Protein AF-A0A2N1R2F6-F1 (afdb_monomer)

Sequence (222 aa):
MAILALGLVTAAAQDSSELIDTYRRNFVRSSLGTKLELLKEASSYQGVDMGPLYDTSIQFILSNASLLSTDAVLRDMSILSVNMVRKYRYAPAADHLWELFGVYKDNMVRVPVLQTLAEVAIGNKHILKELNSSLDTQATLFKAGTRPDEAVLDATVYAVGRLGDSSSFPYLFAVYTASVSKSITDRAGTAMAALDGDYASFLAEVIRSHPPADKSAALEAG

Mean predicted aligned error: 6.09 Å

Foldseek 3Di:
DDDDDDPDPVPVVVVLVVVLVVLLVCLVPDDLVVNLVSLVVVLPDDPHLNLVVLLSLLVVLLVCLVPDVVPPSSLSSLLSSLVSNQVSLVLVSLVSLVSQLVSDDDCSRLLSSLVSLLRNCQVPPVSLVVLLVVLQVQLVCVVVPHQDPVSNLQSSLSSNLSSQAQVSLVSLLSQLLSCSDPSSNVSSLVSLVSHPDDSLVSLVVQLVDHDPSSVVSSVVSD

Radius of gyration: 21.3 Å; Cα contacts (8 Å, |Δi|>4): 259; chains: 1; bounding box: 42×64×57 Å

Secondary structure (DSSP, 8-state):
------SSHHHHHHHHHHHHHHHHHHHHHS-HHHHHHHHHHHHT--SS--HHHHHHHHHHHHHHHHHHTT-HHHHHHHHHHHHHHHHHT-GGGHHHHHHHHHH--SHHHHHHHHHHHHHH-TT-HHHHHHHHHHHHHHHHHHHTTPP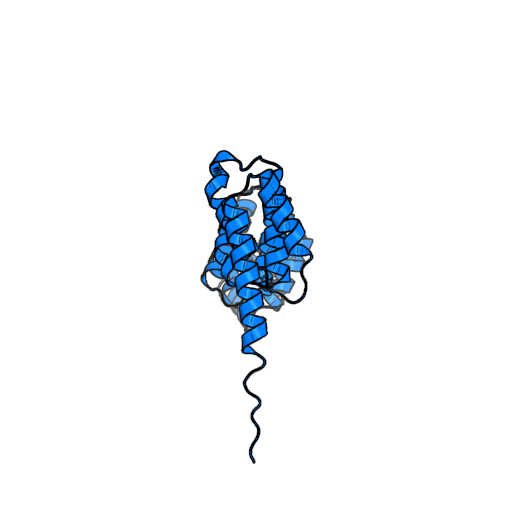P-HHHHHHHHHHHHHH--GGGHHHHHHHHHHT--HHHHHHHHHHHHTSSS-HHHHHHHHHHHS-HHHHHHHHHH-

Solvent-accessible surface area (backbone atoms only — not comparable to full-atom values): 12100 Å² total; per-residue (Å²): 139,83,84,90,86,83,74,76,68,62,57,62,56,50,57,46,51,53,51,47,52,49,50,42,52,52,42,73,77,44,54,75,74,51,33,48,51,53,53,57,58,57,65,70,59,74,98,56,82,55,23,70,47,27,40,52,49,49,54,51,46,64,78,41,36,94,83,41,70,84,38,66,65,56,51,52,43,47,47,51,24,42,54,44,23,43,75,54,51,38,38,89,37,40,65,61,43,53,53,50,42,69,71,47,86,54,56,82,53,32,28,56,35,31,58,27,43,31,66,28,35,63,87,39,65,67,60,52,51,53,52,39,51,49,42,44,50,51,32,51,39,40,77,74,72,44,84,70,63,61,67,45,51,43,28,45,45,50,19,54,24,58,50,20,52,52,86,45,41,67,35,34,50,45,41,32,72,58,51,85,40,71,70,47,22,55,47,20,52,54,21,45,68,51,28,53,76,60,57,66,59,55,36,50,49,39,51,73,74,49,60,72,70,54,27,52,51,35,64,74,74,106

pLDDT: mean 91.24, std 11.65, range [37.28, 98.81]

Structure (mmCIF, N/CA/C/O backbone):
data_AF-A0A2N1R2F6-F1
#
_entry.id   AF-A0A2N1R2F6-F1
#
loop_
_atom_site.group_PDB
_atom_site.id
_atom_site.type_symbol
_atom_site.label_atom_id
_atom_site.label_alt_id
_atom_site.label_comp_id
_atom_site.label_asym_id
_atom_site.label_entity_id
_atom_site.label_seq_id
_atom_site.pdbx_PDB_ins_code
_atom_site.Cartn_x
_atom_site.Cartn_y
_atom_site.Cartn_z
_atom_site.occupancy
_atom_site.B_iso_or_equiv
_atom_site.auth_seq_id
_atom_site.auth_comp_id
_atom_site.auth_asym_id
_atom_site.auth_atom_id
_atom_site.pdbx_PDB_model_num
ATOM 1 N N . MET A 1 1 ? -9.272 -46.663 27.539 1.00 37.28 1 MET A N 1
ATOM 2 C CA . MET A 1 1 ? -9.569 -45.251 27.859 1.00 37.28 1 MET A CA 1
ATOM 3 C C . MET A 1 1 ? -8.819 -44.381 26.868 1.00 37.28 1 MET A C 1
ATOM 5 O O . MET A 1 1 ? -7.598 -44.368 26.916 1.00 37.28 1 MET A O 1
ATOM 9 N N . ALA A 1 2 ? -9.522 -43.748 25.929 1.00 40.81 2 ALA A N 1
ATOM 10 C CA . ALA A 1 2 ? -8.926 -42.916 24.886 1.00 40.81 2 ALA A CA 1
ATOM 11 C C . ALA A 1 2 ? -9.335 -41.449 25.099 1.00 40.81 2 ALA A C 1
ATOM 13 O O . ALA A 1 2 ? -10.487 -41.082 24.908 1.00 40.81 2 ALA A O 1
ATOM 14 N N . ILE A 1 3 ? -8.365 -40.692 25.613 1.00 43.78 3 ILE A N 1
ATOM 15 C CA . ILE A 1 3 ? -8.034 -39.272 25.416 1.00 43.78 3 ILE A CA 1
ATOM 16 C C . ILE A 1 3 ? -9.183 -38.347 24.956 1.00 43.78 3 ILE A C 1
ATOM 18 O O . ILE A 1 3 ? -9.487 -38.234 23.771 1.00 43.78 3 ILE A O 1
ATOM 22 N N . LEU A 1 4 ? -9.726 -37.593 25.920 1.00 49.16 4 LEU A N 1
ATOM 23 C CA . LEU A 1 4 ? -10.394 -36.304 25.721 1.00 49.16 4 LEU A CA 1
ATOM 24 C C . LEU A 1 4 ? -9.305 -35.215 25.661 1.00 49.16 4 LEU A C 1
ATOM 26 O O . LEU A 1 4 ? -8.678 -34.930 26.678 1.00 49.16 4 LEU A O 1
ATOM 30 N N . ALA A 1 5 ? -9.063 -34.607 24.498 1.00 50.38 5 ALA A N 1
ATOM 31 C CA . ALA A 1 5 ? -8.161 -33.452 24.377 1.00 50.38 5 ALA A CA 1
ATOM 32 C C . ALA A 1 5 ? -8.550 -32.521 23.211 1.00 50.38 5 ALA A C 1
ATOM 34 O O . ALA A 1 5 ? -7.703 -32.119 22.422 1.00 50.38 5 ALA A O 1
ATOM 35 N N . LEU A 1 6 ? -9.841 -32.184 23.085 1.00 51.44 6 LEU A N 1
ATOM 36 C CA . LEU A 1 6 ? 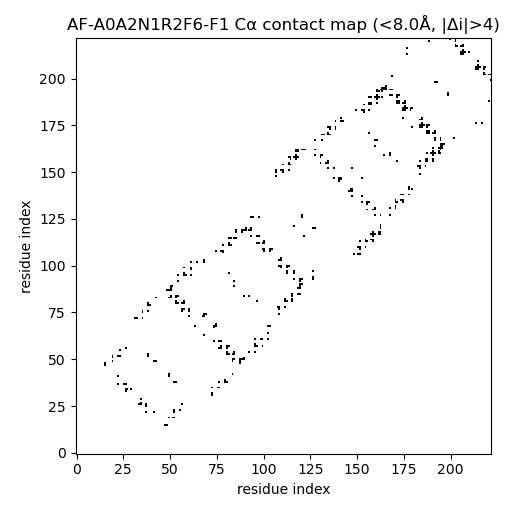-10.345 -31.254 22.055 1.00 51.44 6 LEU A CA 1
ATOM 37 C C . LEU A 1 6 ? -11.026 -29.983 22.609 1.00 51.44 6 LEU A C 1
ATOM 39 O O . LEU A 1 6 ? -11.585 -29.214 21.839 1.00 51.44 6 LEU A O 1
ATOM 43 N N . GLY A 1 7 ? -10.979 -29.728 23.923 1.00 50.19 7 GLY A N 1
ATOM 44 C CA . GLY A 1 7 ? -11.787 -28.668 24.554 1.00 50.19 7 GLY A CA 1
ATOM 45 C C . GLY A 1 7 ? -11.112 -27.315 24.826 1.00 50.19 7 GLY A C 1
ATOM 46 O O . GLY A 1 7 ? -11.806 -26.380 25.204 1.00 50.19 7 GLY A O 1
ATOM 47 N N . LEU A 1 8 ? -9.788 -27.177 24.687 1.00 52.16 8 LEU A N 1
ATOM 48 C CA . LEU A 1 8 ? -9.070 -25.992 25.203 1.00 52.16 8 LEU A CA 1
ATOM 49 C C . LEU A 1 8 ? -8.847 -24.865 24.180 1.00 52.16 8 LEU A C 1
ATOM 51 O O . LEU A 1 8 ? -8.542 -23.745 24.576 1.00 52.16 8 LEU A O 1
ATOM 55 N N . VAL A 1 9 ? -9.021 -25.120 22.880 1.00 53.00 9 VAL A N 1
ATOM 56 C CA . VAL A 1 9 ? -8.765 -24.106 21.834 1.00 53.00 9 VAL A CA 1
ATOM 57 C C . VAL A 1 9 ? -9.972 -23.181 21.617 1.00 53.00 9 VAL A C 1
ATOM 59 O O . VAL A 1 9 ? -9.807 -22.029 21.229 1.00 53.00 9 VAL A O 1
ATOM 62 N N . THR A 1 10 ? -11.191 -23.641 21.911 1.00 54.22 10 THR A N 1
ATOM 63 C CA . THR A 1 10 ? -12.418 -22.876 21.634 1.00 54.22 10 THR A CA 1
ATOM 64 C C . THR A 1 10 ? -12.656 -21.728 22.617 1.00 54.22 10 THR A C 1
ATOM 66 O O . THR A 1 10 ? -13.196 -20.703 22.216 1.00 54.22 10 THR A O 1
ATOM 69 N N . ALA A 1 11 ? -12.223 -21.859 23.876 1.00 59.69 11 ALA A N 1
ATOM 70 C CA . ALA A 1 11 ? -12.463 -20.844 24.906 1.00 59.69 11 ALA A CA 1
ATOM 71 C C . ALA A 1 11 ? -11.660 -19.547 24.668 1.00 59.69 11 ALA A C 1
ATOM 73 O O . ALA A 1 11 ? -12.223 -18.460 24.696 1.00 59.69 11 ALA A O 1
ATOM 74 N N . ALA A 1 12 ? -10.367 -19.650 24.333 1.00 61.28 12 ALA A N 1
ATOM 75 C CA . ALA A 1 12 ? -9.510 -18.475 24.122 1.00 61.28 12 ALA A CA 1
ATOM 76 C C . ALA A 1 12 ? -9.887 -17.654 22.869 1.00 61.28 12 ALA A C 1
ATOM 78 O O . ALA A 1 12 ? -9.736 -16.430 22.844 1.00 61.28 12 ALA A O 1
ATOM 79 N N . ALA A 1 13 ? -10.397 -18.319 21.827 1.00 60.97 13 ALA A N 1
ATOM 80 C CA . ALA A 1 13 ? -10.886 -17.655 20.620 1.00 60.97 13 ALA A CA 1
ATOM 81 C C . ALA A 1 13 ? -12.203 -16.896 20.871 1.00 60.97 13 ALA A C 1
ATOM 83 O O . ALA A 1 13 ? -12.405 -15.814 20.317 1.00 60.97 13 ALA A O 1
ATOM 84 N N . GLN A 1 14 ? -13.074 -17.437 21.729 1.00 64.56 14 GLN A N 1
ATOM 85 C CA . GLN A 1 14 ? -14.339 -16.809 22.104 1.00 64.56 14 GLN A CA 1
ATOM 86 C C . GLN A 1 14 ? -14.113 -15.516 22.902 1.00 64.56 14 GLN A C 1
ATOM 88 O O . GLN A 1 14 ? -14.656 -14.476 22.526 1.00 64.56 14 GLN A O 1
ATOM 93 N N . ASP A 1 15 ? -13.244 -15.552 23.916 1.00 76.25 15 ASP A N 1
ATOM 94 C CA . ASP A 1 15 ? -12.909 -14.375 24.732 1.00 76.25 15 ASP A CA 1
ATOM 95 C C . ASP A 1 15 ? -12.266 -13.256 23.891 1.00 76.25 15 ASP A C 1
ATOM 97 O O . ASP A 1 15 ? -12.565 -12.072 24.059 1.00 76.25 15 ASP A O 1
ATOM 101 N N . SER A 1 16 ? -11.422 -13.629 22.922 1.00 82.88 16 SER A N 1
ATOM 102 C CA . SER A 1 16 ? -10.783 -12.681 21.999 1.00 82.88 16 SER A CA 1
ATOM 103 C C . SER A 1 16 ? -11.800 -11.977 21.093 1.00 82.88 16 SER A C 1
ATOM 105 O O . SER A 1 16 ? -11.721 -10.763 20.900 1.00 82.88 16 SER A O 1
ATOM 107 N N . SER A 1 17 ? -12.781 -12.714 20.560 1.00 87.00 17 SER A N 1
ATOM 108 C CA . SER A 1 17 ? -13.844 -12.143 19.721 1.00 87.00 17 SER A CA 1
ATOM 109 C C . SER A 1 17 ? -14.742 -11.187 20.507 1.00 87.00 17 SER A C 1
ATOM 111 O O . SER A 1 17 ? -15.076 -10.107 20.017 1.00 87.00 17 SER A O 1
ATOM 113 N N . GLU A 1 18 ? -15.115 -11.549 21.737 1.00 91.62 18 GLU A N 1
ATOM 114 C CA . GLU A 1 18 ? -15.960 -10.709 22.591 1.00 91.62 18 GLU A CA 1
ATOM 115 C C . GLU A 1 18 ? -15.268 -9.391 22.972 1.00 91.62 18 GLU A C 1
ATOM 117 O O . GLU A 1 18 ? -15.901 -8.323 22.984 1.00 91.62 18 GLU A O 1
ATOM 122 N N . LEU A 1 19 ? -13.956 -9.444 23.221 1.00 92.69 19 LEU A N 1
ATOM 123 C CA . LEU A 1 19 ? -13.136 -8.263 23.472 1.00 92.69 19 LEU A CA 1
ATOM 124 C C . LEU A 1 19 ? -13.136 -7.316 22.264 1.00 92.69 19 LEU A C 1
ATOM 126 O O . LEU A 1 19 ? -13.426 -6.126 22.417 1.00 92.69 19 LEU A O 1
ATOM 130 N N . ILE A 1 20 ? -12.865 -7.839 21.062 1.00 94.62 20 ILE A N 1
ATOM 131 C CA . ILE A 1 20 ? -12.848 -7.055 19.816 1.00 94.62 20 ILE A CA 1
ATOM 132 C C . ILE A 1 20 ? -14.208 -6.388 19.586 1.00 94.62 20 ILE A C 1
ATOM 134 O O . ILE A 1 20 ? -14.274 -5.182 19.331 1.00 94.62 20 ILE A O 1
ATOM 138 N N . ASP A 1 21 ? -15.305 -7.132 19.729 1.00 94.75 21 ASP A N 1
ATOM 139 C CA . ASP A 1 21 ? -16.655 -6.593 19.542 1.00 94.75 21 ASP A CA 1
ATOM 140 C C . ASP A 1 21 ? -16.998 -5.513 20.568 1.00 94.75 21 ASP A C 1
ATOM 142 O O . ASP A 1 21 ? -17.663 -4.522 20.246 1.00 94.75 21 ASP A O 1
ATOM 146 N N . THR A 1 22 ? -16.512 -5.654 21.798 1.00 95.31 22 THR A N 1
ATOM 147 C CA . THR A 1 22 ? -16.668 -4.631 22.834 1.00 95.31 22 THR A CA 1
ATOM 148 C C . THR A 1 22 ? -15.938 -3.344 22.459 1.00 95.31 22 THR A C 1
ATOM 150 O O . THR A 1 22 ? -16.558 -2.275 22.485 1.00 95.31 22 THR A O 1
ATOM 153 N N . TYR A 1 23 ? -14.681 -3.425 22.011 1.00 96.44 23 TYR A N 1
ATOM 154 C CA . TYR A 1 23 ? -13.957 -2.249 21.519 1.00 96.44 23 TYR A CA 1
ATOM 155 C C . TYR A 1 23 ? -14.635 -1.621 20.304 1.00 96.44 23 TYR A C 1
ATOM 157 O O . TYR A 1 23 ? -14.778 -0.402 20.265 1.00 96.44 23 TYR A O 1
ATOM 165 N N . ARG A 1 24 ? -15.123 -2.412 19.343 1.00 97.38 24 ARG A N 1
ATOM 166 C CA . ARG A 1 24 ? -15.822 -1.885 18.156 1.00 97.38 24 ARG A CA 1
ATOM 167 C C . ARG A 1 24 ? -17.111 -1.156 18.532 1.00 97.38 24 ARG A C 1
ATOM 169 O O . ARG A 1 24 ? -17.352 -0.050 18.048 1.00 97.38 24 ARG A O 1
ATOM 176 N N . ARG A 1 25 ? -17.919 -1.712 19.442 1.00 97.19 25 ARG A N 1
ATOM 177 C CA . ARG A 1 25 ? -19.135 -1.045 19.950 1.00 97.19 25 ARG A CA 1
ATOM 178 C C . ARG A 1 25 ? -18.811 0.267 20.662 1.00 97.19 25 ARG A C 1
ATOM 180 O O . ARG A 1 25 ? -19.468 1.278 20.404 1.00 97.19 25 ARG A O 1
ATOM 187 N N . ASN A 1 26 ? -17.803 0.265 21.531 1.00 97.25 26 ASN A N 1
ATOM 188 C CA . ASN A 1 26 ? -17.368 1.462 22.254 1.00 97.25 26 ASN A CA 1
ATOM 189 C C . ASN A 1 26 ? -16.796 2.510 21.299 1.00 97.25 26 ASN A C 1
ATOM 191 O O . ASN A 1 26 ? -17.115 3.695 21.410 1.00 97.25 26 ASN A O 1
ATOM 195 N N . PHE A 1 27 ? -16.027 2.068 20.304 1.00 97.75 27 PHE A N 1
ATOM 196 C CA . PHE A 1 27 ? -15.501 2.917 19.251 1.00 97.75 27 PHE A CA 1
ATOM 197 C C . PHE A 1 27 ? -16.644 3.632 18.541 1.00 97.75 27 PHE A C 1
ATOM 199 O O . PHE A 1 27 ? -16.676 4.856 18.566 1.00 97.75 27 PHE A O 1
ATOM 206 N N . VAL A 1 28 ? -17.634 2.916 18.000 1.00 95.81 28 VAL A N 1
ATOM 207 C CA . VAL A 1 28 ? -18.760 3.516 17.258 1.00 95.81 28 VAL A CA 1
ATOM 208 C C . VAL A 1 28 ? -19.505 4.570 18.086 1.00 95.81 28 VAL A C 1
ATOM 210 O O . VAL A 1 28 ? -19.768 5.659 17.577 1.00 95.81 28 VAL A O 1
ATOM 213 N N . ARG A 1 29 ? -19.783 4.294 19.365 1.00 95.38 29 ARG A N 1
ATOM 214 C CA . ARG A 1 29 ? -20.624 5.139 20.238 1.00 95.38 29 ARG A CA 1
ATOM 215 C C . ARG A 1 29 ? -19.918 6.350 20.852 1.00 95.38 29 ARG A C 1
ATOM 217 O O . ARG A 1 29 ? -20.580 7.177 21.474 1.00 95.38 29 ARG A O 1
ATOM 224 N N . SER A 1 30 ? -18.598 6.431 20.742 1.00 94.94 30 SER A N 1
ATOM 225 C CA . SER A 1 30 ? -17.797 7.430 21.450 1.00 94.94 30 SER A CA 1
ATOM 226 C C . SER A 1 30 ? -17.505 8.684 20.617 1.00 94.94 30 SER A C 1
ATOM 228 O O . SER A 1 30 ? -17.656 8.696 19.391 1.00 94.94 30 SER A O 1
ATOM 230 N N . SER A 1 31 ? -17.094 9.757 21.304 1.00 93.19 31 SER A N 1
ATOM 231 C CA . SER A 1 31 ? -16.671 11.017 20.678 1.00 93.19 31 SER A CA 1
ATOM 232 C C . SER A 1 31 ? -15.378 10.844 19.869 1.00 93.19 31 SER A C 1
ATOM 234 O O . SER A 1 31 ? -14.628 9.902 20.113 1.00 93.19 31 SER A O 1
ATOM 236 N N . LEU A 1 32 ? -15.072 11.765 18.946 1.00 90.06 32 LEU A N 1
ATOM 237 C CA . LEU A 1 32 ? -13.863 11.675 18.114 1.00 90.06 32 LEU A CA 1
ATOM 238 C C . LEU A 1 32 ? -12.569 11.577 18.946 1.00 90.06 32 LEU A C 1
ATOM 240 O O . LEU A 1 32 ? -11.738 10.716 18.678 1.00 90.06 32 LEU A O 1
ATOM 244 N N . GLY A 1 33 ? -12.428 12.390 19.998 1.00 88.06 33 GLY A N 1
ATOM 245 C CA . GLY A 1 33 ? -11.265 12.312 20.892 1.00 88.06 33 GLY A CA 1
ATOM 246 C C . GLY A 1 33 ? -11.187 10.976 21.638 1.00 88.06 33 GLY A C 1
ATOM 247 O O . GLY A 1 33 ? -10.122 10.379 21.747 1.00 88.06 33 GLY A O 1
ATOM 248 N N . THR A 1 34 ? -12.332 10.452 22.083 1.00 95.50 34 THR A N 1
ATOM 249 C CA . THR A 1 34 ? -12.401 9.149 22.762 1.00 95.50 34 THR A CA 1
ATOM 250 C C . THR A 1 34 ? -12.069 7.986 21.823 1.00 95.50 34 THR A C 1
ATOM 252 O O . THR A 1 34 ? -11.449 7.020 22.261 1.00 95.50 34 THR A O 1
ATOM 255 N N . LYS A 1 35 ? -12.430 8.069 20.534 1.00 97.19 35 LYS A N 1
ATOM 256 C CA . LYS A 1 35 ? -12.086 7.050 19.529 1.00 97.19 35 LYS A CA 1
ATOM 257 C C . LYS A 1 35 ? -10.577 6.847 19.431 1.00 97.19 35 LYS A C 1
ATOM 259 O O . LYS A 1 35 ? -10.130 5.705 19.449 1.00 97.19 35 LYS A O 1
ATOM 264 N N . LEU A 1 36 ? -9.796 7.927 19.365 1.00 96.19 36 LEU A N 1
ATOM 265 C CA . LEU A 1 36 ? -8.337 7.827 19.289 1.00 96.19 36 LEU A CA 1
ATOM 266 C C . LEU A 1 36 ? -7.746 7.164 20.543 1.00 96.19 36 LEU A C 1
ATOM 268 O O . LEU A 1 36 ? -6.899 6.281 20.422 1.00 96.19 36 LEU A O 1
ATOM 272 N N . GLU A 1 37 ? -8.215 7.539 21.733 1.00 96.69 37 GLU A N 1
ATOM 273 C CA . GLU A 1 37 ? -7.740 6.935 22.984 1.00 96.69 37 GLU A CA 1
ATOM 274 C C . GLU A 1 37 ? -8.091 5.443 23.082 1.00 96.69 37 GLU A C 1
ATOM 276 O O . GLU A 1 37 ? -7.229 4.642 23.437 1.00 96.69 37 GLU A O 1
ATOM 281 N N . LEU A 1 38 ? -9.292 5.039 22.652 1.00 97.19 38 LEU A N 1
ATOM 282 C CA . LEU A 1 38 ? -9.676 3.622 22.577 1.00 97.19 38 LEU A CA 1
ATOM 283 C C . LEU A 1 38 ? -8.741 2.813 21.666 1.00 97.19 38 LEU A C 1
ATOM 285 O O . LEU A 1 38 ? -8.363 1.694 22.005 1.00 97.19 38 LEU A O 1
ATOM 289 N N . LEU A 1 39 ? -8.345 3.368 20.515 1.00 97.69 39 LEU A N 1
ATOM 290 C CA . LEU A 1 39 ? -7.418 2.700 19.595 1.00 97.69 39 LEU A CA 1
ATOM 291 C C . LEU A 1 39 ? -6.007 2.571 20.181 1.00 97.69 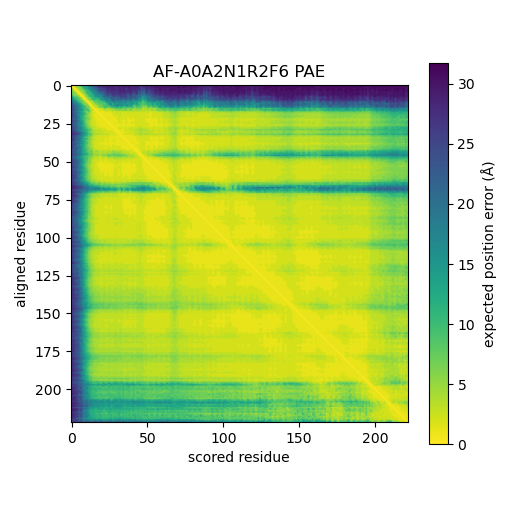39 LEU A C 1
ATOM 293 O O . LEU A 1 39 ? -5.344 1.552 19.960 1.00 97.69 39 LEU A O 1
ATOM 297 N N . LYS A 1 40 ? -5.542 3.590 20.914 1.00 96.81 40 LYS A N 1
ATOM 298 C CA . LYS A 1 40 ? -4.252 3.561 21.618 1.00 96.81 40 LYS A CA 1
ATOM 299 C C . LYS A 1 40 ? -4.263 2.520 22.729 1.00 96.81 40 LYS A C 1
ATOM 301 O O . LYS A 1 40 ? -3.332 1.724 22.811 1.00 96.81 40 LYS A O 1
ATOM 306 N N . GLU A 1 41 ? -5.321 2.476 23.530 1.00 96.06 41 GLU A N 1
ATOM 307 C CA . GLU A 1 41 ? -5.491 1.472 24.581 1.00 96.06 41 GLU A CA 1
ATOM 308 C C . GLU A 1 41 ? -5.473 0.056 23.990 1.00 96.06 41 GLU A C 1
ATOM 310 O O . GLU A 1 41 ? -4.661 -0.777 24.400 1.00 96.06 41 GLU A O 1
ATOM 315 N N . ALA A 1 42 ? -6.270 -0.187 22.943 1.00 95.31 42 ALA A N 1
ATOM 316 C CA . ALA A 1 42 ? -6.317 -1.470 22.244 1.00 95.31 42 ALA A CA 1
ATOM 317 C C . ALA A 1 42 ? -4.945 -1.902 21.688 1.00 95.31 42 ALA A C 1
ATOM 319 O O . ALA A 1 42 ? -4.643 -3.093 21.647 1.00 95.31 42 ALA A O 1
ATOM 320 N N . SER A 1 43 ? -4.075 -0.949 21.326 1.00 94.19 43 SER A N 1
ATOM 321 C CA . SER A 1 43 ? -2.760 -1.247 20.731 1.00 94.19 43 SER A CA 1
ATOM 322 C C . SER A 1 43 ? -1.784 -1.918 21.698 1.00 94.19 43 SER A C 1
ATOM 324 O O . SER A 1 43 ? -0.826 -2.573 21.264 1.00 94.19 43 SER A O 1
ATOM 326 N N . SER A 1 44 ? -2.043 -1.768 23.001 1.00 90.56 44 SER A N 1
ATOM 327 C CA . SER A 1 44 ? -1.244 -2.347 24.078 1.00 90.56 44 SER A CA 1
ATOM 328 C C . SER A 1 44 ? -1.528 -3.836 24.304 1.00 90.56 44 SER A C 1
ATOM 330 O O . SER A 1 44 ? -0.657 -4.542 24.821 1.00 90.56 44 SER A O 1
ATOM 332 N N . TYR A 1 45 ? -2.691 -4.335 23.865 1.00 88.44 45 TYR A N 1
ATOM 333 C CA . TYR A 1 45 ? -3.058 -5.741 24.017 1.00 88.44 45 TYR A CA 1
ATOM 334 C C . TYR A 1 45 ? -2.144 -6.641 23.181 1.00 88.44 45 TYR A C 1
ATOM 336 O O . TYR A 1 45 ? -1.875 -6.398 22.000 1.00 88.44 45 TYR A O 1
ATOM 344 N N . GLN A 1 46 ? -1.675 -7.710 23.819 1.00 83.56 46 GLN A N 1
ATOM 345 C CA . GLN A 1 46 ? -0.852 -8.749 23.207 1.00 83.56 46 GLN A CA 1
ATOM 346 C C . GLN A 1 46 ? -1.662 -10.040 23.089 1.00 83.56 46 GLN A C 1
ATOM 348 O O . GLN A 1 46 ? -2.513 -10.320 23.929 1.00 83.56 46 GLN A O 1
ATOM 353 N N . GLY A 1 47 ? -1.389 -10.836 22.055 1.00 83.81 47 GLY A N 1
ATOM 354 C CA . GLY A 1 47 ? -2.026 -12.145 21.864 1.00 83.81 47 GLY A CA 1
ATOM 355 C C . GLY A 1 47 ? -3.449 -12.119 21.296 1.00 83.81 47 GLY A C 1
ATOM 356 O O . GLY A 1 47 ? -3.987 -13.184 21.020 1.00 83.81 47 GLY A O 1
ATOM 357 N N . VAL A 1 48 ? -4.031 -10.936 21.065 1.00 89.69 48 VAL A N 1
ATOM 358 C CA . VAL A 1 48 ? -5.329 -10.759 20.394 1.00 89.69 48 VAL A CA 1
ATOM 359 C C . VAL A 1 48 ? -5.121 -9.994 19.089 1.00 89.69 48 VAL A C 1
ATOM 361 O O . VAL A 1 48 ? -4.485 -8.937 19.087 1.00 89.69 48 VAL A O 1
ATOM 364 N N . ASP A 1 49 ? -5.653 -10.524 17.985 1.00 91.94 49 ASP A N 1
ATOM 365 C CA . ASP A 1 49 ? -5.666 -9.839 16.691 1.00 91.94 49 ASP A CA 1
ATOM 366 C C . ASP A 1 49 ? -6.726 -8.730 16.696 1.00 91.94 49 ASP A C 1
ATOM 368 O O . ASP A 1 49 ? -7.915 -8.964 16.491 1.00 91.94 49 ASP A O 1
ATOM 372 N N . MET A 1 50 ? -6.277 -7.502 16.943 1.00 96.31 50 MET A N 1
ATOM 373 C CA . MET A 1 50 ? -7.136 -6.318 16.939 1.00 96.31 50 MET A CA 1
ATOM 374 C C . MET A 1 50 ? -7.313 -5.716 15.534 1.00 96.31 50 MET A C 1
ATOM 376 O O . MET A 1 50 ? -7.920 -4.652 15.403 1.00 96.31 50 MET A O 1
ATOM 380 N N . GLY A 1 51 ? -6.830 -6.367 14.471 1.00 96.69 51 GLY A N 1
ATOM 381 C CA . GLY A 1 51 ? -6.989 -5.948 13.075 1.00 96.69 51 GLY A CA 1
ATOM 382 C C . GLY A 1 51 ? -8.407 -5.490 12.701 1.00 96.69 51 GLY A C 1
ATOM 383 O O . GLY A 1 51 ? -8.542 -4.382 12.174 1.00 96.69 51 GLY A O 1
ATOM 384 N N . PRO A 1 52 ? -9.480 -6.231 13.057 1.00 97.62 52 PRO A N 1
ATOM 385 C CA . PRO A 1 52 ? -10.857 -5.818 12.771 1.00 97.62 52 PRO A CA 1
ATOM 386 C C . PRO A 1 52 ? -11.271 -4.476 13.398 1.00 97.62 52 PRO A C 1
ATOM 388 O O . PRO A 1 52 ? -12.093 -3.748 12.834 1.00 97.62 52 PRO A O 1
ATOM 391 N N . LEU A 1 53 ? -10.725 -4.122 14.568 1.00 98.31 53 LEU A N 1
ATOM 392 C CA . LEU A 1 53 ? -10.981 -2.828 15.209 1.00 98.31 53 LEU A CA 1
ATOM 393 C C . LEU A 1 53 ? -10.331 -1.689 14.418 1.00 98.31 53 LEU A C 1
ATOM 395 O O . LEU A 1 53 ? -10.965 -0.661 14.183 1.00 98.31 53 LEU A O 1
ATOM 399 N N . TYR A 1 54 ? -9.084 -1.874 13.989 1.00 98.44 54 TYR A N 1
ATOM 400 C CA . TYR A 1 54 ? -8.361 -0.859 13.223 1.00 98.44 54 TYR A CA 1
ATOM 401 C C . TYR A 1 54 ? -8.923 -0.693 11.812 1.00 98.44 54 TYR A C 1
ATOM 403 O O . TYR A 1 54 ? -9.023 0.434 11.336 1.00 98.44 54 TYR A O 1
ATOM 411 N N . ASP A 1 55 ? -9.400 -1.768 11.188 1.00 98.56 55 ASP A N 1
ATOM 412 C CA . ASP A 1 55 ? -10.166 -1.673 9.944 1.00 98.56 55 ASP A CA 1
ATOM 413 C C . ASP A 1 55 ? -11.491 -0.912 10.143 1.00 98.56 55 ASP A C 1
ATOM 415 O O . ASP A 1 55 ? -11.819 -0.011 9.374 1.00 98.56 55 ASP A O 1
ATOM 419 N N . THR A 1 56 ? -12.209 -1.170 11.245 1.00 98.44 56 THR A N 1
ATOM 420 C CA . THR A 1 56 ? -13.412 -0.391 11.612 1.00 98.44 56 THR A CA 1
ATOM 421 C C . THR A 1 56 ? -13.095 1.106 11.762 1.00 98.44 56 THR A C 1
ATOM 423 O O . THR A 1 56 ? -13.897 1.959 11.378 1.00 98.44 56 THR A O 1
ATOM 426 N N . SER A 1 57 ? -11.921 1.444 12.298 1.00 98.12 57 SER A N 1
ATOM 427 C CA . SER A 1 57 ? -11.450 2.829 12.376 1.00 98.12 57 SER A CA 1
ATOM 428 C C . SER A 1 57 ? -11.180 3.434 10.996 1.00 98.12 57 SER A C 1
ATOM 430 O O . SER A 1 57 ? -11.634 4.549 10.737 1.00 98.12 57 SER A O 1
ATOM 432 N N . ILE A 1 58 ? -10.525 2.702 10.086 1.00 98.19 58 ILE A N 1
ATOM 433 C CA . ILE A 1 58 ? -10.307 3.154 8.700 1.00 98.19 58 ILE A CA 1
ATOM 434 C C . ILE A 1 58 ? -11.649 3.418 8.010 1.00 98.19 58 ILE A C 1
ATOM 436 O O . ILE A 1 58 ? -11.837 4.495 7.449 1.00 98.19 58 ILE A O 1
ATOM 440 N N . GLN A 1 59 ? -12.623 2.515 8.124 1.00 98.00 59 GLN A N 1
ATOM 441 C CA . GLN A 1 59 ? -13.968 2.716 7.566 1.00 98.00 59 GLN A CA 1
ATOM 442 C C . GLN A 1 59 ? -14.656 3.972 8.126 1.00 98.00 59 GLN A C 1
ATOM 444 O O . GLN A 1 59 ? -15.300 4.724 7.388 1.00 98.00 59 GLN A O 1
ATOM 449 N N . PHE A 1 60 ? -14.496 4.242 9.428 1.00 96.81 60 PHE A N 1
ATOM 450 C CA . PHE A 1 60 ? -14.985 5.478 10.037 1.00 96.81 60 PHE A CA 1
ATOM 451 C C . PHE A 1 60 ? -14.295 6.713 9.444 1.00 96.81 60 PHE A C 1
ATOM 453 O O . PHE A 1 60 ? -14.983 7.678 9.110 1.00 96.81 60 PHE A O 1
ATOM 460 N N . ILE A 1 61 ? -12.970 6.689 9.280 1.00 95.38 61 ILE A N 1
ATOM 461 C CA . ILE A 1 61 ? -12.214 7.784 8.655 1.00 95.38 61 ILE A CA 1
ATOM 462 C C . ILE A 1 61 ? -12.727 8.038 7.235 1.00 95.38 61 ILE A C 1
ATOM 464 O O . ILE A 1 61 ? -13.072 9.172 6.910 1.00 95.38 61 ILE A O 1
ATOM 468 N N . LEU A 1 62 ? -12.846 6.990 6.417 1.00 96.00 62 LEU A N 1
ATOM 469 C CA . LEU A 1 62 ? -13.327 7.073 5.035 1.00 96.00 62 LEU A CA 1
ATOM 470 C C . LEU A 1 62 ? -14.726 7.689 4.955 1.00 96.00 62 LEU A C 1
ATOM 472 O O . LEU A 1 62 ? -14.957 8.616 4.180 1.00 96.00 62 LEU A O 1
ATOM 476 N N . SER A 1 63 ? -15.628 7.254 5.835 1.00 95.19 63 SER A N 1
ATOM 477 C CA . SER A 1 63 ? -17.003 7.766 5.904 1.00 95.19 63 SER A CA 1
ATOM 478 C C . SER A 1 63 ? -17.090 9.248 6.298 1.00 95.19 63 SER A C 1
ATOM 480 O O . SER A 1 63 ? -18.119 9.879 6.071 1.00 95.19 63 SER A O 1
ATOM 482 N N . ASN A 1 64 ? -16.034 9.813 6.893 1.00 93.12 64 ASN A N 1
ATOM 483 C CA . ASN A 1 64 ? -15.998 11.194 7.389 1.00 93.12 64 ASN A CA 1
ATOM 484 C C . ASN A 1 64 ? -14.947 12.073 6.684 1.00 93.12 64 ASN A C 1
ATOM 486 O O . ASN A 1 64 ? -14.816 13.259 6.996 1.00 93.12 64 ASN A O 1
ATOM 490 N N . ALA A 1 65 ? -14.211 11.524 5.716 1.00 87.25 65 ALA A N 1
ATOM 491 C CA . ALA A 1 65 ? -13.065 12.169 5.081 1.00 87.25 65 ALA A CA 1
ATOM 492 C C . ALA A 1 65 ? -13.412 13.497 4.387 1.00 87.25 65 ALA A C 1
ATOM 494 O O . ALA A 1 65 ? -12.646 14.458 4.456 1.00 87.25 65 ALA A O 1
ATOM 495 N N . SER A 1 66 ? -14.583 13.582 3.752 1.00 85.12 66 SER A N 1
ATOM 496 C CA . SER A 1 66 ? -15.038 14.796 3.059 1.00 85.12 66 SER A CA 1
ATOM 497 C C . SER A 1 66 ? -15.254 15.982 4.000 1.00 85.12 66 SER A C 1
ATOM 499 O O . SER A 1 66 ? -15.110 17.128 3.582 1.00 85.12 66 SER A O 1
ATOM 501 N N . LEU A 1 67 ? -15.576 15.715 5.266 1.00 80.75 67 LEU A N 1
ATOM 502 C CA . LEU A 1 67 ? -15.875 16.738 6.263 1.00 80.75 67 LEU A CA 1
ATOM 503 C C . LEU A 1 67 ? -14.644 17.123 7.085 1.00 80.75 67 LEU A C 1
ATOM 505 O O . LEU A 1 67 ? -14.581 18.235 7.601 1.00 80.75 67 LEU A O 1
ATOM 509 N N . LEU A 1 68 ? -13.687 16.203 7.233 1.00 75.56 68 LEU A N 1
ATOM 510 C CA . LEU A 1 68 ? -12.663 16.293 8.272 1.00 75.56 68 LEU A CA 1
ATOM 511 C C . LEU A 1 68 ? -11.254 15.870 7.806 1.00 75.56 68 LEU A C 1
ATOM 513 O O . LEU A 1 68 ? -10.391 15.588 8.628 1.00 75.56 68 LEU A O 1
ATOM 517 N N . SER A 1 69 ? -10.972 15.831 6.502 1.00 68.94 69 SER A N 1
ATOM 518 C CA . SER A 1 69 ? -9.653 15.413 5.973 1.00 68.94 69 SER A CA 1
ATOM 519 C C . SER A 1 69 ? -8.458 16.235 6.487 1.00 68.94 69 SER A C 1
ATOM 521 O O . SER A 1 69 ? -7.333 15.735 6.512 1.00 68.94 69 SER A O 1
ATOM 523 N N . THR A 1 70 ? -8.676 17.478 6.925 1.00 75.19 70 THR A N 1
ATOM 524 C CA . THR A 1 70 ? -7.636 18.334 7.524 1.00 75.19 70 THR A CA 1
ATOM 525 C C . THR A 1 70 ? -7.535 18.208 9.045 1.00 75.19 70 THR A C 1
ATOM 527 O O . THR A 1 70 ? -6.657 18.829 9.644 1.00 75.19 70 THR A O 1
ATOM 530 N N . ASP A 1 71 ? -8.420 17.436 9.676 1.00 86.44 71 ASP A N 1
ATOM 531 C CA . ASP A 1 71 ? -8.459 17.246 11.121 1.00 86.44 71 ASP A CA 1
ATOM 532 C C . ASP A 1 71 ? -7.265 16.404 11.598 1.00 86.44 71 ASP A C 1
ATOM 534 O O . ASP A 1 71 ? -6.969 15.325 11.073 1.00 86.44 71 ASP A O 1
ATOM 538 N N . ALA A 1 72 ? -6.553 16.919 12.602 1.00 89.88 72 ALA A N 1
ATOM 539 C CA . ALA A 1 72 ? -5.358 16.272 13.1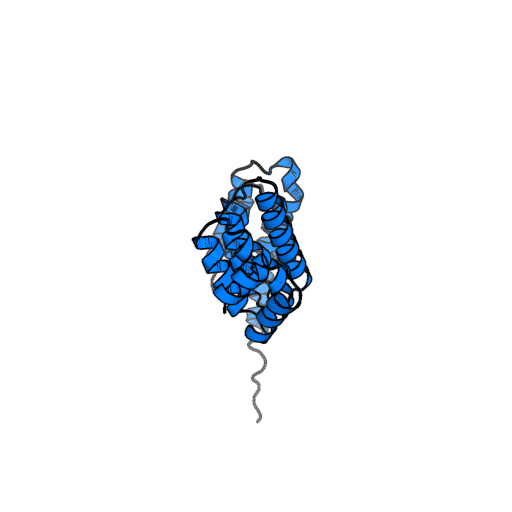30 1.00 89.88 72 ALA A CA 1
ATOM 540 C C . ALA A 1 72 ? -5.671 14.929 13.810 1.00 89.88 72 ALA A C 1
ATOM 542 O O . ALA A 1 72 ? -4.902 13.984 13.657 1.00 89.88 72 ALA A O 1
ATOM 543 N N . VAL A 1 73 ? -6.817 14.807 14.488 1.00 91.62 73 VAL A N 1
ATOM 544 C CA . VAL A 1 73 ? -7.216 13.577 15.187 1.00 91.62 73 VAL A CA 1
ATOM 545 C C . VAL A 1 73 ? -7.495 12.464 14.184 1.00 91.62 73 VAL A C 1
ATOM 547 O O . VAL A 1 73 ? -7.057 11.335 14.388 1.00 91.62 73 VAL A O 1
ATOM 550 N N . LEU A 1 74 ? -8.159 12.761 13.066 1.00 91.56 74 LEU A N 1
ATOM 551 C CA . LEU A 1 74 ? -8.372 11.772 12.001 1.00 91.56 74 LEU A CA 1
ATOM 552 C C . LEU A 1 74 ? -7.076 11.350 11.315 1.00 91.56 74 LEU A C 1
ATOM 554 O O . LEU A 1 74 ? -6.922 10.172 10.985 1.00 91.56 74 LEU A O 1
ATOM 558 N N . ARG A 1 75 ? -6.124 12.273 11.134 1.00 92.31 75 ARG A N 1
ATOM 559 C CA . ARG A 1 75 ? -4.785 11.918 10.643 1.00 92.31 75 ARG A CA 1
ATOM 560 C C . ARG A 1 75 ? -4.078 10.970 11.616 1.00 92.31 75 ARG A C 1
ATOM 562 O O . ARG A 1 75 ? -3.579 9.934 11.183 1.00 92.31 75 ARG A O 1
ATOM 569 N N . ASP A 1 76 ? -4.099 11.267 12.912 1.00 93.88 76 ASP A N 1
ATOM 570 C CA . ASP A 1 76 ? -3.489 10.417 13.942 1.00 93.88 76 ASP A CA 1
ATOM 571 C C . ASP A 1 76 ? -4.158 9.038 14.014 1.00 93.88 76 ASP A C 1
ATOM 573 O O . ASP A 1 76 ? -3.476 8.011 14.068 1.00 93.88 76 ASP A O 1
ATOM 577 N N . MET A 1 77 ? -5.493 8.993 13.939 1.00 95.75 77 MET A N 1
ATOM 578 C CA . MET A 1 77 ? -6.250 7.743 13.850 1.00 95.75 77 MET A CA 1
ATOM 579 C C . MET A 1 77 ? -5.876 6.949 12.599 1.00 95.75 77 MET A C 1
ATOM 581 O O . MET A 1 77 ? -5.732 5.731 12.688 1.00 95.75 77 MET A O 1
ATOM 585 N N . SER A 1 78 ? -5.693 7.612 11.454 1.00 95.81 78 SER A N 1
ATOM 586 C CA . SER A 1 78 ? -5.288 6.968 10.200 1.00 95.81 78 SER A CA 1
ATOM 587 C C . SER A 1 78 ? -3.920 6.318 10.341 1.00 95.81 78 SER A C 1
ATOM 589 O O . SER A 1 78 ? -3.784 5.120 10.109 1.00 95.81 78 SER A O 1
ATOM 591 N N . ILE A 1 79 ? -2.921 7.077 10.798 1.00 96.00 79 ILE A N 1
ATOM 592 C CA . ILE A 1 79 ? -1.548 6.587 10.979 1.00 96.00 79 ILE A CA 1
ATOM 593 C C . ILE A 1 79 ? -1.526 5.407 11.956 1.00 96.00 79 ILE A C 1
ATOM 595 O O . ILE A 1 79 ? -0.937 4.366 11.656 1.00 96.00 79 ILE A O 1
ATOM 599 N N . LEU A 1 80 ? -2.197 5.536 13.104 1.00 97.38 80 LEU A N 1
ATOM 600 C CA . LEU A 1 80 ? -2.289 4.455 14.084 1.00 97.38 80 LEU A CA 1
ATOM 601 C C . LEU A 1 80 ? -2.960 3.215 13.484 1.00 97.38 80 LEU A C 1
ATOM 603 O O . LEU A 1 80 ? -2.419 2.119 13.592 1.00 97.38 80 LEU A O 1
ATOM 607 N N . SER A 1 81 ? -4.108 3.378 12.827 1.00 98.25 81 SER A N 1
ATOM 608 C CA . SER A 1 81 ? -4.880 2.249 12.296 1.00 98.25 81 SER A CA 1
ATOM 609 C C . SER A 1 81 ? -4.119 1.509 11.201 1.00 98.25 81 SER A C 1
ATOM 611 O O . SER A 1 81 ? -4.056 0.285 11.236 1.00 98.25 81 SER A O 1
ATOM 613 N N . VAL A 1 82 ? -3.464 2.231 10.291 1.00 98.38 82 VAL A N 1
ATOM 614 C CA . VAL A 1 82 ? -2.617 1.653 9.235 1.00 98.38 82 VAL A CA 1
ATOM 615 C C . VAL A 1 82 ? -1.472 0.836 9.838 1.00 98.38 82 VAL A C 1
ATOM 617 O O . VAL A 1 82 ? -1.295 -0.334 9.496 1.00 98.38 82 VAL A O 1
ATOM 620 N N . ASN A 1 83 ? -0.738 1.408 10.797 1.00 97.81 83 ASN A N 1
ATOM 621 C CA . ASN A 1 83 ? 0.372 0.717 11.457 1.00 97.81 83 ASN A CA 1
ATOM 622 C C . ASN A 1 83 ? -0.085 -0.542 12.202 1.00 97.81 83 ASN A C 1
ATOM 624 O O . ASN A 1 83 ? 0.611 -1.559 12.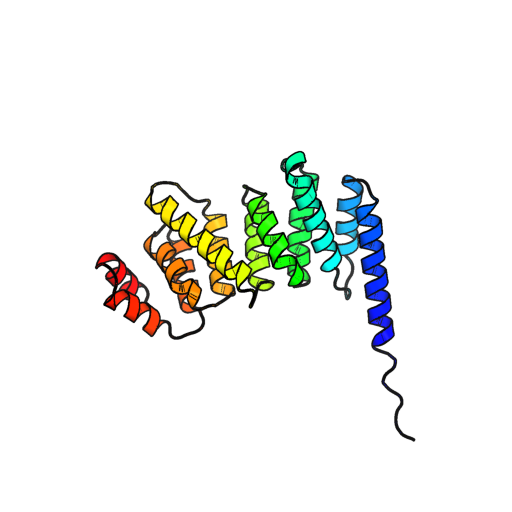198 1.00 97.81 83 ASN A O 1
ATOM 628 N N . MET A 1 84 ? -1.256 -0.495 12.832 1.00 98.00 84 MET A N 1
ATOM 629 C CA . MET A 1 84 ? -1.784 -1.637 13.569 1.00 98.00 84 MET A CA 1
ATOM 630 C C . MET A 1 84 ? -2.350 -2.713 12.638 1.00 98.00 84 MET A C 1
ATOM 632 O O . MET A 1 84 ? -2.083 -3.889 12.867 1.00 98.00 84 MET A O 1
ATOM 636 N N . VAL A 1 85 ? -3.023 -2.348 11.541 1.00 98.44 85 VAL A N 1
ATOM 637 C CA . VAL A 1 85 ? -3.406 -3.298 10.477 1.00 98.44 85 VAL A CA 1
ATOM 638 C C . VAL A 1 85 ? -2.177 -4.038 9.951 1.00 98.44 85 VAL A C 1
ATOM 640 O O . VAL A 1 85 ? -2.212 -5.263 9.826 1.00 98.44 85 VAL A O 1
ATOM 643 N N . ARG A 1 86 ? -1.066 -3.326 9.722 1.00 97.88 86 ARG A N 1
ATOM 644 C CA . ARG A 1 86 ? 0.215 -3.936 9.341 1.00 97.88 86 ARG A CA 1
ATOM 645 C C . ARG A 1 86 ? 0.746 -4.881 10.415 1.00 97.88 86 ARG A C 1
ATOM 647 O O . ARG A 1 86 ? 1.061 -6.026 10.107 1.00 97.88 86 ARG A O 1
ATOM 654 N N . LYS A 1 87 ? 0.804 -4.433 11.676 1.00 96.38 87 LYS A N 1
ATOM 655 C CA . LYS A 1 87 ? 1.271 -5.239 12.823 1.00 96.38 87 LYS A CA 1
ATOM 656 C C . LYS A 1 87 ? 0.531 -6.575 12.912 1.00 96.38 87 LYS A C 1
ATOM 658 O O . LYS A 1 87 ? 1.168 -7.601 13.137 1.00 96.38 87 LYS A O 1
ATOM 663 N N . TYR A 1 88 ? -0.787 -6.559 12.728 1.00 96.12 88 TYR A N 1
ATOM 664 C CA . TYR A 1 88 ? -1.619 -7.762 12.769 1.00 96.12 88 TYR A CA 1
ATOM 665 C C . TYR A 1 88 ? -1.706 -8.511 11.435 1.00 96.12 88 TYR A C 1
ATOM 667 O O . TYR A 1 88 ? -2.256 -9.605 11.388 1.00 96.12 88 TYR A O 1
ATOM 675 N N . ARG A 1 89 ? -1.140 -7.959 10.353 1.00 96.62 89 ARG A N 1
ATOM 676 C CA . ARG A 1 89 ? -1.230 -8.493 8.985 1.00 96.62 89 ARG A CA 1
ATOM 677 C C . ARG A 1 89 ? -2.677 -8.733 8.541 1.00 96.62 89 ARG A C 1
ATOM 679 O O . ARG A 1 89 ? -2.987 -9.737 7.901 1.00 96.62 89 ARG A O 1
ATOM 686 N N . TYR A 1 90 ? -3.569 -7.810 8.892 1.00 97.62 90 TYR A N 1
ATOM 687 C CA . TYR A 1 90 ? -5.004 -7.967 8.675 1.00 97.62 90 TYR A CA 1
ATOM 688 C C . TYR A 1 90 ? -5.385 -7.696 7.208 1.00 97.62 90 TYR A C 1
ATOM 690 O O . TYR A 1 90 ? -5.778 -6.591 6.834 1.00 97.62 90 TYR A O 1
ATOM 698 N N . ALA A 1 91 ? -5.260 -8.730 6.371 1.00 98.12 91 ALA A N 1
ATOM 699 C CA . ALA A 1 91 ? -5.531 -8.702 4.929 1.00 98.12 91 ALA A CA 1
ATOM 700 C C . ALA A 1 91 ? -6.908 -8.147 4.508 1.00 98.12 91 ALA A C 1
ATOM 702 O O . ALA A 1 91 ? -6.958 -7.448 3.494 1.00 98.12 91 ALA A O 1
ATOM 703 N N . PRO A 1 92 ? -8.017 -8.371 5.248 1.00 98.06 92 PRO A N 1
ATOM 704 C CA . PRO A 1 92 ? -9.324 -7.845 4.844 1.00 98.06 92 PRO A CA 1
ATOM 705 C C . PRO A 1 92 ? -9.397 -6.313 4.735 1.00 98.06 92 PRO A C 1
ATOM 707 O O . PRO A 1 92 ? -10.293 -5.805 4.074 1.00 98.06 92 PRO A O 1
ATOM 710 N N . ALA A 1 93 ? -8.456 -5.573 5.334 1.00 98.50 93 ALA A N 1
ATOM 711 C CA . ALA A 1 93 ? -8.407 -4.112 5.247 1.00 98.50 93 ALA A CA 1
ATOM 712 C C . ALA A 1 93 ? -7.808 -3.573 3.933 1.00 98.50 93 ALA A C 1
ATOM 714 O O . ALA A 1 93 ? -7.726 -2.358 3.763 1.00 98.50 93 ALA A O 1
ATOM 715 N N . ALA A 1 94 ? -7.343 -4.428 3.014 1.00 98.62 94 ALA A N 1
ATOM 716 C CA . ALA A 1 94 ? -6.584 -3.994 1.838 1.00 98.62 94 ALA A CA 1
ATOM 717 C C . ALA A 1 94 ? -7.339 -2.978 0.953 1.00 98.62 94 ALA A C 1
ATOM 719 O O . ALA A 1 94 ? -6.751 -1.978 0.545 1.00 98.62 94 ALA A O 1
ATOM 720 N N . ASP A 1 95 ? -8.636 -3.181 0.710 1.00 98.50 95 ASP A N 1
ATOM 721 C CA . ASP A 1 95 ? -9.439 -2.251 -0.098 1.00 98.50 95 ASP A CA 1
ATOM 722 C C . ASP A 1 95 ? -9.659 -0.910 0.622 1.00 98.50 95 ASP A C 1
ATOM 724 O O . ASP A 1 95 ? -9.408 0.148 0.046 1.00 98.50 95 ASP A O 1
ATOM 728 N N . HIS A 1 96 ? -9.983 -0.927 1.920 1.00 98.62 96 HIS A N 1
ATOM 729 C CA . HIS A 1 96 ? -10.111 0.305 2.707 1.00 98.62 96 HIS A CA 1
ATOM 730 C C . HIS A 1 96 ? -8.785 1.075 2.817 1.00 98.62 96 HIS A C 1
ATOM 732 O O . HIS A 1 96 ? -8.774 2.306 2.817 1.00 98.62 96 HIS A O 1
ATOM 738 N N . LEU A 1 97 ? -7.649 0.376 2.888 1.00 98.62 97 LEU A N 1
ATOM 739 C CA . LEU A 1 97 ? -6.325 0.997 2.835 1.00 98.62 97 LEU A CA 1
ATOM 740 C C . LEU A 1 97 ? -6.108 1.717 1.500 1.00 98.62 97 LEU A C 1
ATOM 742 O O . LEU A 1 97 ? -5.628 2.850 1.492 1.00 98.62 97 LEU A O 1
ATOM 746 N N . TRP A 1 98 ? -6.485 1.106 0.378 1.00 98.56 98 TRP A N 1
ATOM 747 C CA . TRP A 1 98 ? -6.383 1.758 -0.928 1.00 98.56 98 TRP A CA 1
ATOM 748 C C . TRP A 1 98 ? -7.283 2.991 -1.046 1.00 98.56 98 TRP A C 1
ATOM 750 O O . TRP A 1 98 ? -6.844 4.045 -1.510 1.00 98.56 98 TRP A O 1
ATOM 760 N N . GLU A 1 99 ? -8.513 2.914 -0.545 1.00 97.94 99 GLU A N 1
ATOM 761 C CA . GLU A 1 99 ? -9.399 4.079 -0.476 1.00 97.94 99 GLU A CA 1
ATOM 762 C C . GLU A 1 99 ? -8.782 5.202 0.375 1.00 97.94 99 GLU A C 1
ATOM 764 O O . GLU A 1 99 ? -8.781 6.372 -0.025 1.00 97.94 99 GLU A O 1
ATOM 769 N N . LEU A 1 100 ? -8.161 4.852 1.507 1.00 96.88 100 LEU A N 1
ATOM 770 C CA . LEU A 1 100 ? -7.499 5.803 2.403 1.00 96.88 100 LEU A CA 1
ATOM 771 C C . LEU A 1 100 ? -6.316 6.500 1.716 1.00 96.88 100 LEU A C 1
ATOM 773 O O . LEU A 1 100 ? -6.118 7.706 1.886 1.00 96.88 100 LEU A O 1
ATOM 777 N N . PHE A 1 101 ? -5.564 5.769 0.889 1.00 97.50 101 PHE A N 1
ATOM 778 C CA . PHE A 1 101 ? -4.506 6.330 0.045 1.00 97.50 101 PHE A CA 1
ATOM 779 C C . PHE A 1 101 ? -5.025 7.383 -0.946 1.00 97.50 101 PHE A C 1
ATOM 781 O O . PHE A 1 101 ? -4.295 8.325 -1.269 1.00 97.50 101 PHE A O 1
ATOM 788 N N . GLY A 1 102 ? -6.259 7.236 -1.436 1.00 95.12 102 GLY A N 1
ATOM 789 C CA . GLY A 1 102 ? -6.903 8.191 -2.342 1.00 95.12 102 GLY A CA 1
ATOM 790 C C . GLY A 1 102 ? -7.384 9.468 -1.646 1.00 95.12 102 GLY A C 1
ATOM 791 O O . GLY A 1 102 ? -7.303 10.558 -2.233 1.00 95.12 102 GLY A O 1
ATOM 792 N N . VAL A 1 103 ? -7.841 9.338 -0.395 1.00 93.69 103 VAL A N 1
ATOM 793 C CA . VAL A 1 103 ? -8.313 10.446 0.453 1.00 93.69 103 VAL A CA 1
ATOM 794 C C . VAL A 1 103 ? -7.181 11.413 0.790 1.00 93.69 103 VAL A C 1
ATOM 796 O O . VAL A 1 103 ? -7.311 12.619 0.573 1.00 93.69 103 VAL A O 1
ATOM 799 N N . TYR A 1 104 ? -6.062 10.899 1.299 1.00 92.38 104 TYR A N 1
ATOM 800 C CA . TYR A 1 104 ? -4.940 11.735 1.715 1.00 92.38 104 TYR A CA 1
ATOM 801 C C . TYR A 1 104 ? -4.052 12.119 0.532 1.00 92.38 104 TYR A C 1
ATOM 803 O O . TYR A 1 104 ? -3.832 11.338 -0.392 1.00 92.38 104 TYR A O 1
ATOM 811 N N . LYS A 1 105 ? -3.526 13.348 0.556 1.00 90.56 105 LYS A N 1
ATOM 812 C CA . LYS A 1 105 ? -2.574 13.841 -0.455 1.00 90.56 105 LYS A CA 1
ATOM 813 C C . LYS A 1 105 ? -1.148 13.927 0.068 1.00 90.56 105 LYS A C 1
ATOM 815 O O . LYS A 1 105 ? -0.223 13.821 -0.729 1.00 90.56 105 LYS A O 1
ATOM 820 N N . ASP A 1 106 ? -0.976 14.077 1.378 1.00 89.62 106 ASP A N 1
ATOM 821 C CA . ASP A 1 106 ? 0.334 14.098 2.016 1.00 89.62 106 ASP A CA 1
ATOM 822 C C . ASP A 1 106 ? 0.956 12.698 2.115 1.00 89.62 106 ASP A C 1
ATOM 824 O O . ASP A 1 106 ? 0.272 11.671 2.175 1.00 89.62 106 ASP A O 1
ATOM 828 N N . ASN A 1 107 ? 2.284 12.662 2.146 1.00 94.69 107 ASN A N 1
ATOM 829 C CA . ASN A 1 107 ? 3.038 11.419 2.235 1.00 94.69 107 ASN A CA 1
ATOM 830 C C . ASN A 1 107 ? 3.048 10.799 3.642 1.00 94.69 107 ASN A C 1
ATOM 832 O O . ASN A 1 107 ? 3.339 9.607 3.749 1.00 94.69 107 ASN A O 1
ATOM 836 N N . MET A 1 108 ? 2.667 11.535 4.697 1.00 93.06 108 MET A N 1
ATOM 837 C CA . MET A 1 108 ? 2.657 11.010 6.068 1.00 93.06 108 MET A CA 1
ATOM 838 C C . MET A 1 108 ? 1.639 9.884 6.240 1.00 93.06 108 MET A C 1
ATOM 840 O O . MET A 1 108 ? 1.882 8.970 7.023 1.00 93.06 108 MET A O 1
ATOM 844 N N . VAL A 1 109 ? 0.525 9.923 5.503 1.00 94.88 109 VAL A N 1
ATOM 845 C CA . VAL A 1 109 ? -0.452 8.821 5.476 1.00 94.88 109 VAL A CA 1
ATOM 846 C C . VAL A 1 109 ? -0.202 7.876 4.303 1.00 94.88 109 VAL A C 1
ATOM 848 O O . VAL A 1 109 ? -0.208 6.657 4.478 1.00 94.88 109 VAL A O 1
ATOM 851 N N . ARG A 1 110 ? 0.062 8.409 3.103 1.00 97.50 110 ARG A N 1
ATOM 852 C CA . ARG A 1 110 ? 0.164 7.583 1.888 1.00 97.50 110 ARG A CA 1
ATOM 853 C C . ARG A 1 110 ? 1.322 6.587 1.934 1.00 97.50 110 ARG A C 1
ATOM 855 O O . ARG A 1 110 ? 1.146 5.451 1.503 1.00 97.50 110 ARG A O 1
ATOM 862 N N . VAL A 1 111 ? 2.481 6.971 2.475 1.00 98.31 111 VAL A N 1
ATOM 863 C CA . VAL A 1 111 ? 3.646 6.073 2.544 1.00 98.31 111 VAL A CA 1
ATOM 864 C C . VAL A 1 111 ? 3.391 4.885 3.485 1.00 98.31 111 VAL A C 1
ATOM 866 O O . VAL A 1 111 ? 3.545 3.751 3.027 1.00 98.31 111 VAL A O 1
ATOM 869 N N . PRO A 1 112 ? 2.945 5.069 4.747 1.00 98.12 112 PRO A N 1
ATOM 870 C CA . PRO A 1 112 ? 2.575 3.942 5.607 1.00 98.12 112 PRO A CA 1
ATOM 871 C C . PRO A 1 112 ? 1.491 3.038 5.015 1.00 98.12 112 PRO A C 1
ATOM 873 O O . PRO A 1 112 ? 1.561 1.818 5.177 1.00 98.12 112 PRO A O 1
ATOM 876 N N . VAL A 1 113 ? 0.511 3.605 4.303 1.00 98.75 113 VAL A N 1
ATOM 877 C CA . VAL A 1 113 ? -0.527 2.816 3.625 1.00 98.75 113 VAL A CA 1
ATOM 878 C C . VAL A 1 113 ? 0.092 1.893 2.577 1.00 98.75 113 VAL A C 1
ATOM 880 O O . VAL A 1 113 ? -0.144 0.689 2.620 1.00 98.75 113 VAL A O 1
ATOM 883 N N . LEU A 1 114 ? 0.939 2.421 1.690 1.00 98.81 114 LEU A N 1
ATOM 884 C CA . LEU A 1 114 ? 1.619 1.626 0.661 1.00 98.81 114 LEU A CA 1
ATOM 885 C C . LEU A 1 114 ? 2.509 0.536 1.270 1.00 98.81 114 LEU A C 1
ATOM 887 O O . LEU A 1 114 ? 2.477 -0.612 0.831 1.00 98.81 114 LEU A O 1
ATOM 891 N N . GLN A 1 115 ? 3.253 0.862 2.329 1.00 98.44 115 GLN A N 1
ATOM 892 C CA . GLN A 1 115 ? 4.062 -0.121 3.058 1.00 98.44 115 GLN A CA 1
ATOM 893 C C . GLN A 1 115 ? 3.213 -1.216 3.712 1.00 98.44 115 GLN A C 1
ATOM 895 O O . GLN A 1 115 ? 3.663 -2.350 3.830 1.00 98.44 115 GLN A O 1
ATOM 900 N N . THR A 1 116 ? 1.996 -0.887 4.143 1.00 98.69 116 THR A N 1
ATOM 901 C CA . THR A 1 116 ? 1.061 -1.860 4.715 1.00 98.69 116 THR A CA 1
ATOM 902 C C . THR A 1 116 ? 0.480 -2.755 3.627 1.00 98.69 116 THR A C 1
ATOM 904 O O . THR A 1 116 ? 0.490 -3.976 3.775 1.00 98.69 116 THR A O 1
ATOM 907 N N . LEU A 1 117 ? 0.050 -2.178 2.499 1.00 98.81 117 LEU A N 1
ATOM 908 C CA . LEU A 1 117 ? -0.435 -2.928 1.335 1.00 98.81 117 LEU A CA 1
ATOM 909 C C . LEU A 1 117 ? 0.613 -3.921 0.813 1.00 98.81 117 LEU A C 1
ATOM 911 O O . LEU A 1 117 ? 0.254 -5.045 0.475 1.00 98.81 117 LEU A O 1
ATOM 915 N N . ALA A 1 118 ? 1.898 -3.557 0.847 1.00 98.31 118 ALA A N 1
ATOM 916 C CA . ALA A 1 118 ? 3.019 -4.432 0.487 1.00 98.31 118 ALA A CA 1
ATOM 917 C C . ALA A 1 118 ? 3.078 -5.755 1.282 1.00 98.31 118 ALA A C 1
ATOM 919 O O . ALA A 1 118 ? 3.747 -6.698 0.860 1.00 98.31 118 ALA A O 1
ATOM 920 N N . GLU A 1 119 ? 2.428 -5.820 2.447 1.00 97.75 119 GLU A N 1
ATOM 921 C CA . GLU A 1 119 ? 2.406 -6.998 3.319 1.00 97.75 119 GLU A CA 1
ATOM 922 C C . GLU A 1 119 ? 1.036 -7.673 3.361 1.00 97.75 119 GLU A C 1
ATOM 924 O O . GLU A 1 119 ? 0.961 -8.900 3.389 1.00 97.75 119 GLU A O 1
ATOM 929 N N . VAL A 1 120 ? -0.046 -6.891 3.376 1.00 98.19 120 VAL A N 1
ATOM 930 C CA . VAL A 1 120 ? -1.399 -7.418 3.620 1.00 98.19 120 VAL A CA 1
ATOM 931 C C . VAL A 1 120 ? -2.184 -7.707 2.340 1.00 98.19 120 VAL A C 1
ATOM 933 O O . VAL A 1 120 ? -3.186 -8.412 2.399 1.00 98.19 120 VAL A O 1
ATOM 936 N N . ALA A 1 121 ? -1.739 -7.199 1.185 1.00 98.19 121 ALA A N 1
ATOM 937 C CA . ALA A 1 121 ? -2.433 -7.363 -0.096 1.00 98.19 121 ALA A CA 1
ATOM 938 C C . ALA A 1 121 ? -1.849 -8.478 -0.988 1.00 98.19 121 ALA A C 1
ATOM 940 O O . ALA A 1 121 ? -2.159 -8.540 -2.178 1.00 98.19 121 ALA A O 1
ATOM 941 N N . ILE A 1 122 ? -1.010 -9.369 -0.445 1.00 96.25 122 ILE A N 1
ATOM 942 C CA . ILE A 1 122 ? -0.427 -10.493 -1.198 1.00 96.25 122 ILE A CA 1
ATOM 943 C C . ILE A 1 122 ? -1.549 -11.365 -1.782 1.00 96.25 122 ILE A C 1
ATOM 945 O O . ILE A 1 122 ? -2.453 -11.800 -1.071 1.00 96.25 122 ILE A O 1
ATOM 949 N N . GLY A 1 123 ? -1.501 -11.608 -3.095 1.00 95.62 123 GLY A N 1
ATOM 950 C CA . GLY A 1 123 ? -2.533 -12.353 -3.826 1.00 95.62 123 GLY A CA 1
ATOM 951 C C . GLY A 1 123 ? -3.817 -11.564 -4.125 1.00 95.62 123 GLY A C 1
ATOM 952 O O . GLY A 1 123 ? -4.685 -12.072 -4.841 1.00 95.62 123 GLY A O 1
ATOM 953 N N . ASN A 1 124 ? -3.953 -10.321 -3.647 1.00 97.62 124 ASN A N 1
ATOM 954 C CA . ASN A 1 124 ? -5.088 -9.461 -3.974 1.00 97.62 124 ASN A CA 1
ATOM 955 C C . ASN A 1 124 ? -4.885 -8.797 -5.349 1.00 97.62 124 ASN A C 1
ATOM 957 O O . ASN A 1 124 ? -4.235 -7.759 -5.488 1.00 97.62 124 ASN A O 1
ATOM 961 N N . LYS A 1 125 ? -5.496 -9.394 -6.378 1.00 97.00 125 LYS A N 1
ATOM 962 C CA . LYS A 1 125 ? -5.405 -8.930 -7.773 1.00 97.00 125 LYS A CA 1
ATOM 963 C C . LYS A 1 125 ? -6.005 -7.543 -8.006 1.00 97.00 125 LYS A C 1
ATOM 965 O O . LYS A 1 125 ? -5.567 -6.849 -8.920 1.00 97.00 125 LYS A O 1
ATOM 970 N N . HIS A 1 126 ? -7.010 -7.155 -7.221 1.00 97.81 126 HIS A N 1
ATOM 971 C CA . HIS A 1 126 ? -7.621 -5.833 -7.329 1.00 97.81 126 HIS A CA 1
ATOM 972 C C . HIS A 1 126 ? -6.617 -4.757 -6.907 1.00 97.81 126 HIS A C 1
ATOM 974 O O . HIS A 1 126 ? -6.271 -3.897 -7.712 1.00 97.81 126 HIS A O 1
ATOM 980 N N . ILE A 1 127 ? -6.050 -4.883 -5.707 1.00 98.50 127 ILE A N 1
ATOM 981 C CA . ILE A 1 127 ? -5.053 -3.934 -5.195 1.00 98.50 127 ILE A CA 1
ATOM 982 C C . ILE A 1 127 ? -3.800 -3.881 -6.063 1.00 98.50 127 ILE A C 1
ATOM 984 O O . ILE A 1 127 ? -3.285 -2.798 -6.333 1.00 98.50 127 ILE A O 1
ATOM 988 N N . LEU A 1 128 ? -3.322 -5.028 -6.543 1.00 98.50 128 LEU A N 1
ATOM 989 C CA . LEU A 1 128 ? -2.189 -5.067 -7.464 1.00 98.50 128 LEU A CA 1
ATOM 990 C C . LEU A 1 128 ? -2.459 -4.240 -8.731 1.00 98.50 128 LEU A C 1
ATOM 992 O O . LEU A 1 128 ? -1.618 -3.441 -9.143 1.00 98.50 128 LEU A O 1
ATOM 996 N N . LYS A 1 129 ? -3.640 -4.408 -9.338 1.00 98.38 129 LYS A N 1
ATOM 997 C CA . LYS A 1 129 ? -4.046 -3.650 -10.527 1.00 98.38 129 LYS A CA 1
ATOM 998 C C . LYS A 1 129 ? -4.073 -2.148 -10.245 1.00 98.38 129 LYS A C 1
ATOM 1000 O O . LYS A 1 129 ? -3.592 -1.365 -11.062 1.00 98.38 129 LYS A O 1
ATOM 1005 N N . GLU A 1 130 ? -4.612 -1.755 -9.100 1.00 98.56 130 GLU A N 1
ATOM 1006 C CA . GLU A 1 130 ? -4.683 -0.359 -8.677 1.00 98.56 130 GLU A CA 1
ATOM 1007 C C . GLU A 1 130 ? -3.289 0.259 -8.451 1.00 98.56 130 GLU A C 1
ATOM 1009 O O . GLU A 1 130 ? -3.003 1.360 -8.931 1.00 98.56 130 GLU A O 1
ATOM 1014 N N . LEU A 1 131 ? -2.371 -0.475 -7.815 1.00 98.62 131 LEU A N 1
ATOM 1015 C CA . LEU A 1 131 ? -0.977 -0.053 -7.643 1.00 98.62 131 LEU A CA 1
ATOM 1016 C C . LEU A 1 131 ? -0.239 0.074 -8.984 1.00 98.62 131 LEU A C 1
ATOM 1018 O O . LEU A 1 131 ? 0.459 1.065 -9.205 1.00 98.62 131 LEU A O 1
ATOM 1022 N N . ASN A 1 132 ? -0.429 -0.883 -9.896 1.00 98.50 132 ASN A N 1
ATOM 1023 C CA . ASN A 1 132 ? 0.132 -0.832 -11.249 1.00 98.50 132 ASN A CA 1
ATOM 1024 C C . ASN A 1 132 ? -0.384 0.391 -12.027 1.00 98.50 132 ASN A C 1
ATOM 1026 O O . ASN A 1 132 ? 0.404 1.123 -12.622 1.00 98.50 132 ASN A O 1
ATOM 1030 N N . SER A 1 133 ? -1.690 0.664 -11.956 1.00 97.88 133 SER A N 1
ATOM 1031 C CA . SER A 1 133 ? -2.316 1.857 -12.548 1.00 97.88 133 SER A CA 1
ATOM 1032 C C . SER A 1 133 ? -1.745 3.160 -11.969 1.00 97.88 133 SER A C 1
ATOM 1034 O O . SER A 1 133 ? -1.475 4.122 -12.694 1.00 97.88 133 SER A O 1
ATOM 1036 N N . SER A 1 134 ? -1.495 3.188 -10.657 1.00 97.12 134 SER A N 1
ATOM 1037 C CA . SER A 1 134 ? -0.851 4.323 -9.993 1.00 97.12 134 SER A CA 1
ATOM 1038 C C . SER A 1 134 ? 0.580 4.545 -10.492 1.00 97.12 134 SER A C 1
ATOM 1040 O O . SER A 1 134 ? 0.925 5.680 -10.822 1.00 97.12 134 SER A O 1
ATOM 1042 N N . LEU A 1 135 ? 1.398 3.489 -10.619 1.00 96.94 135 LEU A N 1
ATOM 1043 C CA . LEU A 1 135 ? 2.749 3.595 -11.193 1.00 96.94 135 LEU A CA 1
ATOM 1044 C C . LEU A 1 135 ? 2.722 4.125 -12.628 1.00 96.94 135 LEU A C 1
ATOM 1046 O O . LEU A 1 135 ? 3.470 5.053 -12.939 1.00 96.94 135 LEU A O 1
ATOM 1050 N N . ASP A 1 136 ? 1.839 3.587 -13.472 1.00 95.56 136 ASP A N 1
ATOM 1051 C CA . ASP A 1 136 ? 1.677 4.034 -14.860 1.00 95.56 136 ASP A CA 1
ATOM 1052 C C . ASP A 1 136 ? 1.337 5.526 -14.940 1.00 95.56 136 ASP A C 1
ATOM 1054 O O . ASP A 1 136 ? 1.953 6.300 -15.681 1.00 95.56 136 ASP A O 1
ATOM 1058 N N . THR A 1 137 ? 0.394 5.949 -14.097 1.00 95.50 137 THR A N 1
ATOM 1059 C CA . THR A 1 137 ? -0.033 7.343 -13.997 1.00 95.50 137 THR A CA 1
ATOM 1060 C C . THR A 1 137 ? 1.131 8.242 -13.584 1.00 95.50 137 THR A C 1
ATOM 1062 O O . THR A 1 137 ? 1.360 9.271 -14.219 1.00 95.50 137 THR A O 1
ATOM 1065 N N . GLN A 1 138 ? 1.899 7.870 -12.553 1.00 95.38 138 GLN A N 1
ATOM 1066 C CA . GLN A 1 138 ? 3.049 8.666 -12.103 1.00 95.38 138 GLN A CA 1
ATOM 1067 C C . GLN A 1 138 ? 4.151 8.740 -13.168 1.00 95.38 138 GLN A C 1
ATOM 1069 O O . GLN A 1 138 ? 4.676 9.824 -13.422 1.00 95.38 138 GLN A O 1
ATOM 1074 N N . ALA A 1 139 ? 4.474 7.624 -13.827 1.00 93.44 139 ALA A N 1
ATOM 1075 C CA . ALA A 1 139 ? 5.474 7.591 -14.893 1.00 93.44 139 ALA A CA 1
ATOM 1076 C C . ALA A 1 139 ? 5.056 8.462 -16.090 1.00 93.44 139 ALA A C 1
ATOM 1078 O O . ALA A 1 139 ? 5.861 9.239 -16.610 1.00 93.44 139 ALA A O 1
ATOM 1079 N N . THR A 1 140 ? 3.786 8.386 -16.494 1.00 93.44 140 THR A N 1
ATOM 1080 C CA . THR A 1 140 ? 3.221 9.196 -17.583 1.00 93.44 140 THR A CA 1
ATOM 1081 C C . THR A 1 140 ? 3.235 10.685 -17.244 1.00 93.44 140 THR A C 1
ATOM 1083 O O . THR A 1 140 ? 3.694 11.500 -18.046 1.00 93.44 140 THR A O 1
ATOM 1086 N N . LEU A 1 141 ? 2.789 11.055 -16.040 1.00 93.88 141 LEU A N 1
ATOM 1087 C CA . LEU A 1 141 ? 2.795 12.443 -15.574 1.00 93.88 141 LEU A CA 1
ATOM 1088 C C . LEU A 1 141 ? 4.213 13.018 -15.503 1.00 93.88 141 LEU A C 1
ATOM 1090 O O . LEU A 1 141 ? 4.424 14.161 -15.913 1.00 93.88 141 LEU A O 1
ATOM 1094 N N . PHE A 1 142 ? 5.187 12.227 -15.050 1.00 95.56 142 PHE A N 1
ATOM 1095 C CA . PHE A 1 142 ? 6.586 12.644 -15.023 1.00 95.56 142 PHE A CA 1
ATOM 1096 C C . PHE A 1 142 ? 7.149 12.895 -16.419 1.00 95.56 142 PHE A C 1
ATOM 1098 O O . PHE A 1 142 ? 7.738 13.950 -16.657 1.00 95.56 142 PHE A O 1
ATOM 1105 N N . LYS A 1 143 ? 6.895 11.990 -17.372 1.00 92.00 143 LYS A N 1
ATOM 1106 C CA . LYS A 1 143 ? 7.274 12.184 -18.783 1.00 92.00 143 LYS A CA 1
ATOM 1107 C C . LYS A 1 143 ? 6.623 13.435 -19.389 1.00 92.00 143 LYS A C 1
ATOM 1109 O O . LYS A 1 143 ? 7.232 14.089 -20.230 1.00 92.00 143 LYS A O 1
ATOM 1114 N N . ALA A 1 144 ? 5.429 13.806 -18.927 1.00 94.31 144 ALA A N 1
ATOM 1115 C CA . ALA A 1 144 ? 4.740 15.042 -19.301 1.00 94.31 144 ALA A CA 1
ATOM 1116 C C . ALA A 1 144 ? 5.222 16.300 -18.536 1.00 94.31 144 ALA A C 1
ATOM 1118 O O . ALA A 1 144 ? 4.680 17.384 -18.742 1.00 94.31 144 ALA A O 1
ATOM 1119 N N . GLY A 1 145 ? 6.227 16.184 -17.660 1.00 95.06 145 GLY A N 1
ATOM 1120 C CA . GLY A 1 145 ? 6.847 17.301 -16.936 1.00 95.06 145 GLY A CA 1
ATOM 1121 C C . GLY A 1 145 ? 6.301 17.567 -15.528 1.00 95.06 145 GLY A C 1
ATOM 1122 O O . GLY A 1 145 ? 6.725 18.527 -14.883 1.00 95.06 145 GLY A O 1
ATOM 1123 N N . THR A 1 146 ? 5.390 16.735 -15.015 1.00 96.12 146 THR A N 1
ATOM 1124 C CA . THR A 1 146 ? 4.854 16.863 -13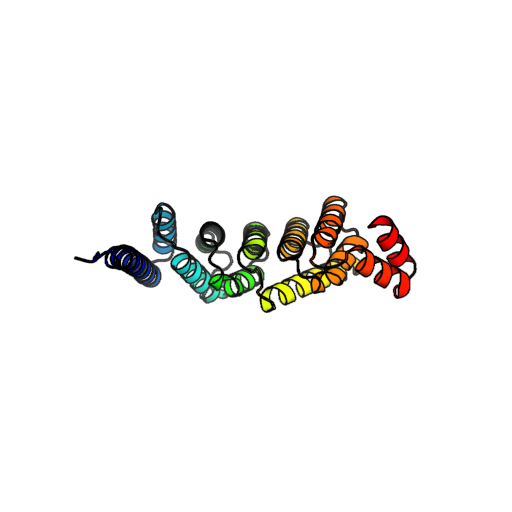.648 1.00 96.12 146 THR A CA 1
ATOM 1125 C C . THR A 1 146 ? 5.720 16.091 -12.659 1.00 96.12 146 THR A C 1
ATOM 1127 O O . THR A 1 146 ? 5.892 14.884 -12.787 1.00 96.12 146 THR A O 1
ATOM 1130 N N . ARG A 1 147 ? 6.246 16.760 -11.629 1.00 93.81 147 ARG A N 1
ATOM 1131 C CA . ARG A 1 147 ? 7.071 16.088 -10.615 1.00 93.81 147 ARG A CA 1
ATOM 1132 C C . ARG A 1 147 ? 6.203 15.275 -9.640 1.00 93.81 147 ARG A C 1
ATOM 1134 O O . ARG A 1 147 ? 5.304 15.867 -9.040 1.00 93.81 147 ARG A O 1
ATOM 1141 N N . PRO A 1 148 ? 6.458 13.966 -9.460 1.00 94.06 148 PRO A N 1
ATOM 1142 C CA . PRO A 1 148 ? 5.769 13.160 -8.461 1.00 94.06 148 PRO A CA 1
ATOM 1143 C C . PRO A 1 148 ? 6.267 13.489 -7.048 1.00 94.06 148 PRO A C 1
ATOM 1145 O O . PRO A 1 148 ? 7.357 14.034 -6.866 1.00 94.06 148 PRO A O 1
ATOM 1148 N N . ASP A 1 149 ? 5.491 13.097 -6.037 1.00 96.25 149 ASP A N 1
ATOM 1149 C CA . ASP A 1 149 ? 6.034 12.932 -4.686 1.00 96.25 149 ASP A CA 1
ATOM 1150 C C . ASP A 1 149 ? 6.935 11.689 -4.692 1.00 96.25 149 ASP A C 1
ATOM 1152 O O . ASP A 1 149 ? 6.454 10.558 -4.802 1.00 96.25 149 ASP A O 1
ATOM 1156 N N . GLU A 1 150 ? 8.250 11.906 -4.623 1.00 96.62 150 GLU A N 1
ATOM 1157 C CA . GLU A 1 150 ? 9.242 10.832 -4.711 1.00 96.62 150 GLU A CA 1
ATOM 1158 C C . GLU A 1 150 ? 9.088 9.790 -3.600 1.00 96.62 150 GLU A C 1
ATOM 1160 O O . GLU A 1 150 ? 9.282 8.607 -3.863 1.00 96.62 150 GLU A O 1
ATOM 1165 N N . ALA A 1 151 ? 8.685 10.183 -2.386 1.00 97.62 151 ALA A N 1
ATOM 1166 C CA . ALA A 1 151 ? 8.503 9.241 -1.283 1.00 97.62 151 ALA A CA 1
ATOM 1167 C C . ALA A 1 151 ? 7.297 8.324 -1.526 1.00 97.62 151 ALA A C 1
ATOM 1169 O O . ALA A 1 151 ? 7.352 7.123 -1.251 1.00 97.62 151 ALA A O 1
ATOM 1170 N N . VAL A 1 152 ? 6.213 8.873 -2.078 1.00 98.12 152 VAL A N 1
ATOM 1171 C CA . VAL A 1 152 ? 5.030 8.089 -2.461 1.00 98.12 152 VAL A CA 1
ATOM 1172 C C . VAL A 1 152 ? 5.343 7.171 -3.642 1.00 98.12 152 VAL A C 1
ATOM 1174 O O . VAL A 1 152 ? 4.950 6.002 -3.622 1.00 98.12 152 VAL A O 1
ATOM 1177 N N . LEU A 1 153 ? 6.068 7.657 -4.654 1.00 98.19 153 LEU A N 1
ATOM 1178 C CA . LEU A 1 153 ? 6.469 6.837 -5.798 1.00 98.19 153 LEU A CA 1
ATOM 1179 C C . LEU A 1 153 ? 7.397 5.693 -5.366 1.00 98.19 153 LEU A C 1
ATOM 1181 O O . LEU A 1 153 ? 7.124 4.541 -5.695 1.00 98.19 153 LEU A O 1
ATOM 1185 N N . ASP A 1 154 ? 8.421 5.983 -4.563 1.00 98.38 154 ASP A N 1
ATOM 1186 C CA . ASP A 1 154 ? 9.347 4.992 -4.001 1.00 98.38 154 ASP A CA 1
ATOM 1187 C C . ASP A 1 154 ? 8.604 3.901 -3.210 1.00 98.38 154 ASP A C 1
ATOM 1189 O O . ASP A 1 154 ? 8.813 2.705 -3.430 1.00 98.38 154 ASP A O 1
ATOM 1193 N N . ALA A 1 155 ? 7.657 4.301 -2.354 1.00 98.50 155 ALA A N 1
ATOM 1194 C CA . ALA A 1 155 ? 6.821 3.374 -1.597 1.00 98.50 155 ALA A CA 1
ATOM 1195 C C . ALA A 1 155 ? 5.871 2.553 -2.489 1.00 98.50 155 ALA A C 1
ATOM 1197 O O . ALA A 1 155 ? 5.591 1.397 -2.172 1.00 98.50 155 ALA A O 1
ATOM 1198 N N . THR A 1 156 ? 5.401 3.109 -3.610 1.00 98.62 156 THR A N 1
ATOM 1199 C CA . THR A 1 156 ? 4.548 2.384 -4.567 1.00 98.62 156 THR A CA 1
ATOM 1200 C C . THR A 1 156 ? 5.362 1.325 -5.309 1.00 98.62 156 THR A C 1
ATOM 1202 O O . THR A 1 156 ? 4.934 0.176 -5.390 1.00 98.62 156 THR A O 1
ATOM 1205 N N . VAL A 1 157 ? 6.569 1.672 -5.775 1.00 98.69 157 VAL A N 1
ATOM 1206 C CA . VAL A 1 157 ? 7.512 0.723 -6.395 1.00 98.69 157 VAL A CA 1
ATOM 1207 C C . VAL A 1 157 ? 7.857 -0.399 -5.415 1.00 98.69 157 VAL A C 1
ATOM 1209 O O . VAL A 1 157 ? 7.831 -1.572 -5.785 1.00 98.69 157 VAL A O 1
ATOM 1212 N N . TYR A 1 158 ? 8.125 -0.056 -4.150 1.00 98.44 158 TYR A N 1
ATOM 1213 C CA . TYR A 1 158 ? 8.339 -1.040 -3.089 1.00 98.44 158 TYR A CA 1
ATOM 1214 C C . TYR A 1 158 ? 7.137 -1.977 -2.923 1.00 98.44 158 TYR A C 1
ATOM 1216 O O . TYR A 1 158 ? 7.321 -3.191 -2.913 1.00 98.44 158 TYR A O 1
ATOM 1224 N N . ALA A 1 159 ? 5.921 -1.436 -2.808 1.00 98.62 159 ALA A N 1
ATOM 1225 C CA . ALA A 1 159 ? 4.721 -2.241 -2.612 1.00 98.62 159 ALA A CA 1
ATOM 1226 C C . ALA A 1 159 ? 4.496 -3.213 -3.772 1.00 98.62 159 ALA A C 1
ATOM 1228 O O . ALA A 1 159 ? 4.322 -4.405 -3.540 1.00 98.62 159 ALA A O 1
ATOM 1229 N N . VAL A 1 160 ? 4.592 -2.731 -5.011 1.00 98.44 160 VAL A N 1
ATOM 1230 C CA . VAL A 1 160 ? 4.435 -3.557 -6.215 1.00 98.44 160 VAL A CA 1
ATOM 1231 C C . VAL A 1 160 ? 5.489 -4.665 -6.282 1.00 98.44 160 VAL A C 1
ATOM 1233 O O . VAL A 1 160 ? 5.134 -5.829 -6.450 1.00 98.44 160 VAL A O 1
ATOM 1236 N N . GLY A 1 161 ? 6.767 -4.340 -6.064 1.00 97.88 161 GLY A N 1
ATOM 1237 C CA . GLY A 1 161 ? 7.836 -5.345 -6.042 1.00 97.88 161 GLY A CA 1
ATOM 1238 C C . GLY A 1 161 ? 7.662 -6.395 -4.941 1.00 97.88 161 GLY A C 1
ATOM 1239 O O . GLY A 1 161 ? 8.014 -7.552 -5.130 1.00 97.88 161 GLY A O 1
ATOM 1240 N N . ARG A 1 162 ? 7.084 -6.021 -3.792 1.00 97.94 162 ARG A N 1
ATOM 1241 C CA . ARG A 1 162 ? 6.782 -6.953 -2.693 1.00 97.94 162 ARG A CA 1
ATOM 1242 C C . ARG A 1 162 ? 5.596 -7.867 -2.972 1.00 97.94 162 ARG A C 1
ATOM 1244 O O . ARG A 1 162 ? 5.592 -8.983 -2.460 1.00 97.94 162 ARG A O 1
ATOM 1251 N N . LEU A 1 163 ? 4.612 -7.404 -3.743 1.00 97.69 163 LEU A N 1
ATOM 1252 C CA . LEU A 1 163 ? 3.497 -8.242 -4.188 1.00 97.69 163 LEU A CA 1
ATOM 1253 C C . LEU A 1 163 ? 3.935 -9.267 -5.242 1.00 97.69 163 LEU A C 1
ATOM 1255 O O . LEU A 1 163 ? 3.306 -10.316 -5.337 1.00 97.69 163 LEU A O 1
ATOM 1259 N N . GLY A 1 164 ? 5.011 -8.982 -5.982 1.00 96.50 164 GLY A N 1
ATOM 1260 C CA . GLY A 1 164 ? 5.782 -9.977 -6.732 1.00 96.50 164 GLY A CA 1
ATOM 1261 C C . GLY A 1 164 ? 5.142 -10.486 -8.023 1.00 96.50 164 GLY A C 1
ATOM 1262 O O . GLY A 1 164 ? 5.712 -11.343 -8.676 1.00 96.50 164 GLY A O 1
ATOM 1263 N N . ASP A 1 165 ? 3.986 -9.983 -8.442 1.00 96.69 165 ASP A N 1
ATOM 1264 C CA . ASP A 1 165 ? 3.304 -10.531 -9.616 1.00 96.69 165 ASP A CA 1
ATOM 1265 C C . ASP A 1 165 ? 3.961 -10.083 -10.936 1.00 96.69 165 ASP A C 1
ATOM 1267 O O . ASP A 1 165 ? 4.170 -8.894 -11.181 1.00 96.69 165 ASP A O 1
ATOM 1271 N N . SER A 1 166 ? 4.230 -11.040 -11.828 1.00 95.88 166 SER A N 1
ATOM 1272 C CA . SER A 1 166 ? 4.824 -10.802 -13.156 1.00 95.88 166 SER A CA 1
ATOM 1273 C C . SER A 1 166 ? 4.128 -9.718 -13.994 1.00 95.88 166 SER A C 1
ATOM 1275 O O . SER A 1 166 ? 4.784 -9.011 -14.763 1.00 95.88 166 SER A O 1
ATOM 1277 N N . SER A 1 167 ? 2.810 -9.535 -13.843 1.00 95.62 167 SER A N 1
ATOM 1278 C CA . SER A 1 167 ? 2.045 -8.517 -14.576 1.00 95.62 167 SER A CA 1
ATOM 1279 C C . SER A 1 167 ? 2.455 -7.087 -14.223 1.00 95.62 167 SER A C 1
ATOM 1281 O O . SER A 1 167 ? 2.139 -6.159 -14.967 1.00 95.62 167 SER A O 1
ATOM 1283 N N . SER A 1 168 ? 3.195 -6.898 -13.129 1.00 97.75 168 SER A N 1
ATOM 1284 C CA . SER A 1 168 ? 3.755 -5.614 -12.721 1.00 97.75 168 SER A CA 1
ATOM 1285 C C . SER A 1 168 ? 5.017 -5.204 -13.480 1.00 97.75 168 SER A C 1
ATOM 1287 O O . SER A 1 168 ? 5.397 -4.033 -13.417 1.00 97.75 168 SER A O 1
ATOM 1289 N N . PHE A 1 169 ? 5.656 -6.118 -14.222 1.00 97.31 169 PHE A N 1
ATOM 1290 C CA . PHE A 1 169 ? 6.914 -5.838 -14.922 1.00 97.31 169 PHE A CA 1
ATOM 1291 C C . PHE A 1 169 ? 6.845 -4.601 -15.838 1.00 97.31 169 PHE A C 1
ATOM 1293 O O . PHE A 1 169 ? 7.685 -3.716 -15.667 1.00 97.31 169 PHE A O 1
ATOM 1300 N N . PRO A 1 170 ? 5.853 -4.447 -16.744 1.00 95.38 170 PRO A N 1
ATOM 1301 C CA . PRO A 1 170 ? 5.813 -3.293 -17.648 1.00 95.38 170 PRO A CA 1
ATOM 1302 C C . PRO A 1 170 ? 5.723 -1.954 -16.905 1.00 95.38 170 PRO A C 1
ATOM 1304 O O . PRO A 1 170 ? 6.315 -0.963 -17.325 1.00 95.38 170 PRO A O 1
ATOM 1307 N N . TYR A 1 171 ? 5.021 -1.932 -15.771 1.00 97.31 171 TYR A N 1
ATOM 1308 C CA . TYR A 1 171 ? 4.817 -0.735 -14.957 1.00 97.31 171 TYR A CA 1
ATOM 1309 C C . TYR A 1 171 ? 6.084 -0.340 -14.195 1.00 97.31 171 TYR A C 1
ATOM 1311 O O . TYR A 1 171 ? 6.464 0.830 -14.171 1.00 97.31 171 TYR A O 1
ATOM 1319 N N . LEU A 1 172 ? 6.780 -1.319 -13.613 1.00 97.81 172 LEU A N 1
ATOM 1320 C CA . LEU A 1 172 ? 8.073 -1.093 -12.969 1.00 97.81 172 LEU A CA 1
ATOM 1321 C C . LEU A 1 172 ? 9.142 -0.680 -13.990 1.00 97.81 172 LEU A C 1
ATOM 1323 O O . LEU A 1 172 ? 9.913 0.243 -13.724 1.00 97.81 172 LEU A O 1
ATOM 1327 N N . PHE A 1 173 ? 9.138 -1.283 -15.180 1.00 95.94 173 PHE A N 1
ATOM 1328 C CA . PHE A 1 173 ? 10.039 -0.914 -16.270 1.00 95.94 173 PHE A CA 1
ATOM 1329 C C . PHE A 1 173 ? 9.771 0.509 -16.786 1.00 95.94 173 PHE A C 1
ATOM 1331 O O . PHE A 1 173 ? 10.703 1.272 -17.051 1.00 95.94 173 PHE A O 1
ATOM 1338 N N . ALA A 1 174 ? 8.505 0.929 -16.856 1.00 94.50 174 ALA A N 1
ATOM 1339 C CA . ALA A 1 174 ? 8.147 2.304 -17.200 1.00 94.50 174 ALA A CA 1
ATOM 1340 C C . ALA A 1 174 ? 8.696 3.324 -16.186 1.00 94.50 174 ALA A C 1
ATOM 1342 O O . ALA A 1 174 ? 9.142 4.400 -16.585 1.00 94.50 174 ALA A O 1
ATOM 1343 N N . VAL A 1 175 ? 8.711 2.990 -14.891 1.00 96.69 175 VAL A N 1
ATOM 1344 C CA . VAL A 1 175 ? 9.307 3.836 -13.842 1.00 96.69 175 VAL A CA 1
ATOM 1345 C C . VAL A 1 175 ? 10.834 3.824 -13.909 1.00 96.69 175 VAL A C 1
ATOM 1347 O O . VAL A 1 175 ? 11.454 4.883 -13.801 1.00 96.69 175 VAL A O 1
ATOM 1350 N N . TYR A 1 176 ? 11.441 2.658 -14.141 1.00 96.25 176 TYR A N 1
ATOM 1351 C CA . TYR A 1 176 ? 12.884 2.512 -14.343 1.00 96.25 176 TYR A CA 1
ATOM 1352 C C . TYR A 1 176 ? 13.376 3.406 -15.492 1.00 96.25 176 TYR A C 1
ATOM 1354 O O . TYR A 1 176 ? 14.255 4.247 -15.304 1.00 96.25 176 TYR A O 1
ATOM 1362 N N . THR A 1 177 ? 12.730 3.310 -16.658 1.00 94.44 177 THR A N 1
ATOM 1363 C CA . THR A 1 177 ? 13.060 4.119 -17.844 1.00 94.44 177 THR A CA 1
ATOM 1364 C C . THR A 1 177 ? 12.725 5.597 -17.675 1.00 94.44 177 THR A C 1
ATOM 1366 O O . THR A 1 177 ? 13.425 6.444 -18.225 1.00 94.44 1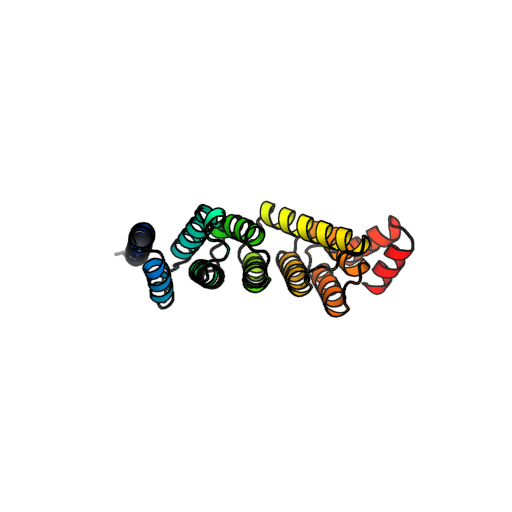77 THR A O 1
ATOM 1369 N N . ALA A 1 178 ? 11.695 5.938 -16.893 1.00 93.25 178 ALA A N 1
ATOM 1370 C CA . ALA A 1 178 ? 11.386 7.331 -16.575 1.00 93.25 178 ALA A CA 1
ATOM 1371 C C . ALA A 1 178 ? 12.528 8.021 -15.816 1.00 93.25 178 ALA A C 1
ATOM 1373 O O . ALA A 1 178 ? 12.660 9.236 -15.930 1.00 93.25 178 ALA A O 1
ATOM 1374 N N . SER A 1 179 ? 13.362 7.269 -15.084 1.00 93.12 179 SER A N 1
ATOM 1375 C CA . SER A 1 179 ? 14.568 7.787 -14.424 1.00 93.12 179 SER A CA 1
ATOM 1376 C C . SER A 1 179 ? 14.310 9.018 -13.545 1.00 93.12 179 SER A C 1
ATOM 1378 O O . SER A 1 179 ? 15.062 9.990 -13.579 1.00 93.12 179 SER A O 1
ATOM 1380 N N . VAL A 1 180 ? 13.230 8.972 -12.751 1.00 93.94 180 VAL A N 1
ATOM 1381 C CA . VAL A 1 18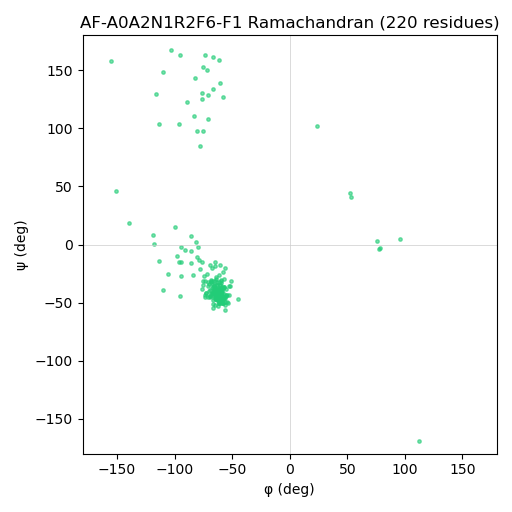0 ? 12.793 10.080 -11.878 1.00 93.94 180 VAL A CA 1
ATOM 1382 C C . VAL A 1 180 ? 13.916 10.535 -10.945 1.00 93.94 180 VAL A C 1
ATOM 1384 O O . VAL A 1 180 ? 14.222 11.723 -10.860 1.00 93.94 180 VAL A O 1
ATOM 1387 N N . SER A 1 181 ? 14.550 9.580 -10.266 1.00 95.75 181 SER A N 1
ATOM 1388 C CA . SER A 1 181 ? 15.757 9.782 -9.472 1.00 95.75 181 SER A CA 1
ATOM 1389 C C . SER A 1 181 ? 16.514 8.463 -9.357 1.00 95.75 181 SER A C 1
ATOM 1391 O O . SER A 1 181 ? 15.924 7.391 -9.495 1.00 95.75 181 SER A O 1
ATOM 1393 N N . LYS A 1 182 ? 17.823 8.521 -9.071 1.00 95.62 182 LYS A N 1
ATOM 1394 C CA . LYS A 1 182 ? 18.659 7.313 -8.978 1.00 95.62 182 LYS A CA 1
ATOM 1395 C C . LYS A 1 182 ? 18.092 6.293 -7.981 1.00 95.62 182 LYS A C 1
ATOM 1397 O O . LYS A 1 182 ? 18.038 5.112 -8.290 1.00 95.62 182 LYS A O 1
ATOM 1402 N N . SER A 1 183 ? 17.631 6.756 -6.816 1.00 96.31 183 SER A N 1
ATOM 1403 C CA . SER A 1 183 ? 17.052 5.885 -5.783 1.00 96.31 183 SER A CA 1
ATOM 1404 C C . SER A 1 183 ? 15.825 5.127 -6.294 1.00 96.31 183 SER A C 1
ATOM 1406 O O . SER A 1 183 ? 15.709 3.922 -6.080 1.00 96.31 183 SER A O 1
ATOM 1408 N N . ILE A 1 184 ? 14.924 5.821 -6.995 1.00 97.62 184 ILE A N 1
ATOM 1409 C CA . ILE A 1 184 ? 13.701 5.222 -7.538 1.00 97.62 184 ILE A CA 1
ATOM 1410 C C . ILE A 1 184 ? 14.037 4.262 -8.682 1.00 97.62 184 ILE A C 1
ATOM 1412 O O . ILE A 1 184 ? 13.469 3.173 -8.740 1.00 97.62 184 ILE A O 1
ATOM 1416 N N . THR A 1 185 ? 14.987 4.617 -9.551 1.00 96.88 185 THR A N 1
ATOM 1417 C CA . THR A 1 185 ? 15.472 3.736 -10.624 1.00 96.88 185 THR A CA 1
ATOM 1418 C C . THR A 1 185 ? 16.088 2.455 -10.063 1.00 96.88 185 THR A C 1
ATOM 1420 O O . THR A 1 185 ? 15.694 1.363 -10.471 1.00 96.88 185 THR A O 1
ATOM 1423 N N . ASP A 1 186 ? 16.991 2.559 -9.083 1.00 96.81 186 ASP A N 1
ATOM 1424 C CA . ASP A 1 186 ? 17.622 1.399 -8.438 1.00 96.81 186 ASP A CA 1
ATOM 1425 C C . ASP A 1 186 ? 16.566 0.494 -7.772 1.00 96.81 186 ASP A C 1
ATOM 1427 O O . ASP A 1 186 ? 16.612 -0.739 -7.878 1.00 96.81 186 ASP A O 1
ATOM 1431 N N . ARG A 1 187 ? 15.571 1.101 -7.107 1.00 97.56 187 ARG A N 1
ATOM 1432 C CA . ARG A 1 187 ? 14.466 0.361 -6.491 1.00 97.56 187 ARG A CA 1
ATOM 1433 C C . ARG A 1 187 ? 13.587 -0.319 -7.532 1.00 97.56 187 ARG A C 1
ATOM 1435 O O . ARG A 1 187 ? 13.206 -1.464 -7.312 1.00 97.56 187 ARG A O 1
ATOM 1442 N N . ALA A 1 188 ? 13.273 0.345 -8.642 1.00 97.88 188 ALA A N 1
ATOM 1443 C CA . ALA A 1 188 ? 12.497 -0.246 -9.727 1.00 97.88 188 ALA A CA 1
ATOM 1444 C C . ALA A 1 188 ? 13.232 -1.449 -10.331 1.00 97.88 188 ALA A C 1
ATOM 1446 O O . ALA A 1 188 ? 12.620 -2.501 -10.487 1.00 97.88 188 ALA A O 1
ATOM 1447 N N . GLY A 1 189 ? 14.546 -1.345 -10.558 1.00 95.94 189 GLY A N 1
ATOM 1448 C CA . GLY A 1 189 ? 15.385 -2.474 -10.980 1.00 95.94 189 GLY A CA 1
ATOM 1449 C C . GLY A 1 189 ? 15.315 -3.652 -10.007 1.00 95.94 189 GLY A C 1
ATOM 1450 O O . GLY A 1 189 ? 15.011 -4.7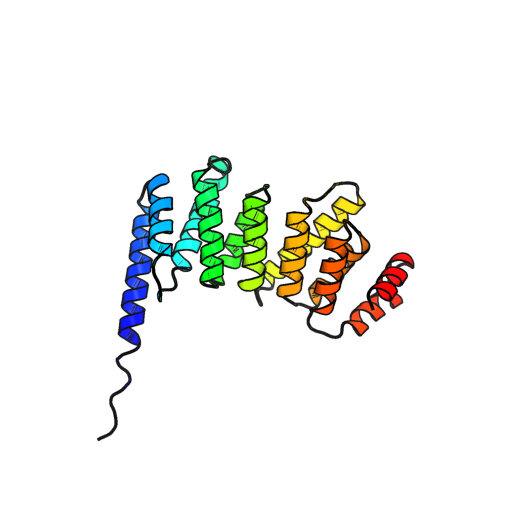76 -10.400 1.00 95.94 189 GLY A O 1
ATOM 1451 N N . THR A 1 190 ? 15.495 -3.379 -8.712 1.00 96.25 190 THR A N 1
ATOM 1452 C CA . THR A 1 190 ? 15.388 -4.400 -7.654 1.00 96.25 190 THR A CA 1
ATOM 1453 C C . THR A 1 190 ? 13.996 -5.040 -7.613 1.00 96.25 190 THR A C 1
ATOM 1455 O O . THR A 1 190 ? 13.876 -6.250 -7.453 1.00 96.25 190 THR A O 1
ATOM 1458 N N . ALA A 1 191 ? 12.938 -4.239 -7.760 1.00 97.31 191 ALA A N 1
ATOM 1459 C CA . ALA A 1 191 ? 11.558 -4.710 -7.761 1.00 97.31 191 ALA A CA 1
ATOM 1460 C C . ALA A 1 191 ? 11.255 -5.595 -8.976 1.00 97.31 191 ALA A C 1
ATOM 1462 O O . ALA A 1 191 ? 10.617 -6.627 -8.804 1.00 97.31 191 ALA A O 1
ATOM 1463 N N . MET A 1 192 ? 11.736 -5.237 -10.174 1.00 97.00 192 MET A N 1
ATOM 1464 C CA . MET A 1 192 ? 11.566 -6.064 -11.375 1.00 97.00 192 MET A CA 1
ATOM 1465 C C . MET A 1 192 ? 12.262 -7.421 -11.237 1.00 97.00 192 MET A C 1
ATOM 1467 O O . MET A 1 192 ? 11.687 -8.439 -11.610 1.00 97.00 192 MET A O 1
ATOM 1471 N N . ALA A 1 193 ? 13.468 -7.442 -10.662 1.00 93.12 193 ALA A N 1
ATOM 1472 C CA . ALA A 1 193 ? 14.220 -8.673 -10.417 1.00 93.12 193 ALA A CA 1
ATOM 1473 C C . ALA A 1 193 ? 13.593 -9.571 -9.331 1.00 93.12 193 ALA A C 1
ATOM 1475 O O . ALA A 1 193 ? 13.934 -10.748 -9.236 1.00 93.12 193 ALA A O 1
ATOM 1476 N N . ALA A 1 194 ? 12.702 -9.022 -8.501 1.00 93.75 194 ALA A N 1
ATOM 1477 C CA . ALA A 1 194 ? 12.006 -9.740 -7.437 1.00 93.75 194 ALA A CA 1
ATOM 1478 C C . ALA A 1 194 ? 10.623 -10.275 -7.852 1.00 93.75 194 ALA A C 1
ATOM 1480 O O . ALA A 1 194 ? 9.958 -10.901 -7.027 1.00 93.75 194 ALA A O 1
ATOM 1481 N N . LEU A 1 195 ? 10.177 -10.014 -9.087 1.00 95.56 195 LEU A N 1
ATOM 1482 C CA . LEU A 1 195 ? 8.910 -10.538 -9.590 1.00 95.56 195 LEU A CA 1
ATOM 1483 C C . LEU A 1 195 ? 8.993 -12.044 -9.850 1.00 95.56 195 LEU A C 1
ATOM 1485 O O . LEU A 1 195 ? 10.029 -12.572 -10.254 1.00 95.56 195 LEU A O 1
ATOM 1489 N N . ASP A 1 196 ? 7.859 -12.716 -9.699 1.00 90.56 196 ASP A N 1
ATOM 1490 C CA . ASP A 1 196 ? 7.655 -14.087 -10.128 1.00 90.56 196 ASP A CA 1
ATOM 1491 C C . ASP A 1 196 ? 7.850 -14.202 -11.647 1.00 90.56 196 ASP A C 1
ATOM 1493 O O . ASP A 1 196 ? 7.370 -13.376 -12.427 1.00 90.56 196 ASP A O 1
ATOM 1497 N N . GLY A 1 197 ? 8.514 -15.273 -12.082 1.00 88.06 197 GLY A N 1
ATOM 1498 C CA . GLY A 1 197 ? 8.768 -15.561 -13.493 1.00 88.06 197 GLY A CA 1
ATOM 1499 C C . GLY A 1 197 ? 10.242 -15.460 -13.876 1.00 88.06 197 GLY A C 1
ATOM 1500 O O . GLY A 1 197 ? 11.129 -15.424 -13.026 1.00 88.06 197 GLY A O 1
ATOM 1501 N N . ASP A 1 198 ? 10.503 -15.482 -15.182 1.00 87.94 198 ASP A N 1
ATOM 1502 C CA . ASP A 1 198 ? 11.856 -15.377 -15.721 1.00 87.94 198 ASP A CA 1
ATOM 1503 C C . ASP A 1 198 ? 12.157 -13.929 -16.119 1.00 87.94 198 ASP A C 1
ATOM 1505 O O . ASP A 1 198 ? 11.720 -13.442 -17.166 1.00 87.94 198 ASP A O 1
ATOM 1509 N N . TYR A 1 199 ? 12.937 -13.254 -15.274 1.00 88.19 199 TYR A N 1
ATOM 1510 C CA . TYR A 1 199 ? 13.376 -11.879 -15.493 1.00 88.19 199 TYR A CA 1
ATOM 1511 C C . TYR A 1 199 ? 14.094 -11.696 -16.839 1.00 88.19 199 TYR A C 1
ATOM 1513 O O . TYR A 1 199 ? 13.853 -10.709 -17.538 1.00 88.19 199 TYR A O 1
ATOM 1521 N N . ALA A 1 200 ? 14.903 -12.675 -17.262 1.00 86.06 200 ALA A N 1
ATOM 1522 C CA . ALA A 1 200 ? 15.592 -12.614 -18.548 1.00 86.06 200 ALA A CA 1
ATOM 1523 C C . ALA A 1 200 ? 14.600 -12.664 -19.719 1.00 86.06 200 ALA A C 1
ATOM 1525 O O . ALA A 1 200 ? 14.762 -11.934 -20.698 1.00 86.06 200 ALA A O 1
ATOM 1526 N N . SER A 1 201 ? 13.539 -13.468 -19.600 1.00 86.81 201 SER A N 1
ATOM 1527 C CA . SER A 1 201 ? 12.458 -13.511 -20.590 1.00 86.81 201 SER A CA 1
ATOM 1528 C C . SER A 1 201 ? 11.700 -12.183 -20.682 1.00 86.81 201 SER A C 1
ATOM 1530 O O . SER A 1 201 ? 11.363 -11.755 -21.787 1.00 86.81 201 SER A O 1
ATOM 1532 N N . PHE A 1 202 ? 11.471 -11.489 -19.561 1.00 88.31 202 PHE A N 1
ATOM 1533 C CA . PHE A 1 202 ? 10.838 -10.166 -19.581 1.00 88.31 202 PHE A CA 1
ATOM 1534 C C . PHE A 1 202 ? 11.701 -9.125 -20.306 1.00 88.31 202 PHE A C 1
ATOM 1536 O O . PHE A 1 202 ? 11.209 -8.422 -21.191 1.00 88.31 202 PHE A O 1
ATOM 1543 N N . LEU A 1 203 ? 13.000 -9.065 -19.999 1.00 86.06 203 LEU A N 1
ATOM 1544 C CA . LEU A 1 203 ? 13.932 -8.153 -20.672 1.00 86.06 203 LEU A CA 1
ATOM 1545 C C . LEU A 1 203 ? 14.088 -8.485 -22.162 1.00 86.06 203 LEU A C 1
ATOM 1547 O O . LEU A 1 203 ? 14.090 -7.583 -23.003 1.00 86.06 203 LEU A O 1
ATOM 1551 N N . ALA A 1 204 ? 14.163 -9.771 -22.511 1.00 86.00 204 ALA A N 1
ATOM 1552 C CA . ALA A 1 204 ? 14.228 -10.216 -23.900 1.00 86.00 204 ALA A CA 1
ATOM 1553 C C . ALA A 1 204 ? 13.004 -9.754 -24.702 1.00 86.00 204 ALA A C 1
ATOM 1555 O O . ALA A 1 204 ? 13.144 -9.330 -25.854 1.00 86.00 204 ALA A O 1
ATOM 1556 N N . GLU A 1 205 ? 11.816 -9.776 -24.094 1.00 86.38 205 GLU A N 1
ATOM 1557 C CA . GLU A 1 205 ? 10.605 -9.278 -24.739 1.00 86.38 205 GLU A CA 1
ATOM 1558 C C . GLU A 1 205 ? 10.678 -7.775 -25.017 1.00 86.38 205 GLU A C 1
ATOM 1560 O O . GLU A 1 205 ? 10.340 -7.349 -26.127 1.00 86.38 205 GLU A O 1
ATOM 1565 N N . VAL A 1 206 ? 11.195 -6.977 -24.076 1.00 86.44 206 VAL A N 1
ATOM 1566 C CA . VAL A 1 206 ? 11.427 -5.538 -24.286 1.00 86.44 206 VAL A CA 1
ATOM 1567 C C . VAL A 1 206 ? 12.395 -5.314 -25.449 1.00 86.44 206 VAL A C 1
ATOM 1569 O O . VAL A 1 206 ? 12.080 -4.591 -26.397 1.00 86.44 206 VAL A O 1
ATOM 1572 N N . ILE A 1 207 ? 13.541 -6.000 -25.445 1.00 85.19 207 ILE A N 1
ATOM 1573 C CA . ILE A 1 207 ? 14.564 -5.889 -26.498 1.00 85.19 207 ILE A CA 1
ATOM 1574 C C . ILE A 1 207 ? 13.985 -6.239 -27.878 1.00 85.19 207 ILE A C 1
ATOM 1576 O O . ILE A 1 207 ? 14.338 -5.625 -28.894 1.00 85.19 207 ILE A O 1
ATOM 1580 N N . ARG A 1 208 ? 13.079 -7.216 -27.942 1.00 86.25 208 ARG A N 1
ATOM 1581 C CA . ARG A 1 208 ? 12.467 -7.677 -29.191 1.00 86.25 208 ARG A CA 1
ATOM 1582 C C . ARG A 1 208 ? 11.454 -6.681 -29.751 1.00 86.25 208 ARG A C 1
ATOM 1584 O O . ARG A 1 208 ? 11.447 -6.456 -30.961 1.00 86.25 208 ARG A O 1
ATOM 1591 N N . SER A 1 209 ? 10.624 -6.090 -28.894 1.00 85.06 209 SER A N 1
ATOM 1592 C CA . SER A 1 209 ? 9.370 -5.442 -29.306 1.00 85.06 209 SER A CA 1
ATOM 1593 C C . SER A 1 209 ? 9.312 -3.920 -29.115 1.00 85.06 209 SER A C 1
ATOM 1595 O O . SER A 1 209 ? 8.434 -3.289 -29.701 1.00 85.06 209 SER A O 1
ATOM 1597 N N . HIS A 1 210 ? 10.232 -3.313 -28.356 1.00 84.19 210 HIS A N 1
ATOM 1598 C CA . HIS A 1 210 ? 10.157 -1.890 -27.985 1.00 84.19 210 HIS A CA 1
ATOM 1599 C C . HIS A 1 210 ? 11.112 -0.978 -28.794 1.00 84.19 210 HIS A C 1
ATOM 1601 O O . HIS A 1 210 ? 11.994 -1.472 -29.505 1.00 84.19 210 HIS A O 1
ATOM 1607 N N . PRO A 1 211 ? 10.956 0.362 -28.741 1.00 83.38 211 PRO A N 1
ATOM 1608 C CA . PRO A 1 211 ? 11.864 1.316 -29.386 1.00 83.38 211 PRO A CA 1
ATOM 1609 C C . PRO A 1 211 ? 13.314 1.240 -28.866 1.00 83.38 211 PRO A C 1
ATOM 1611 O O . PRO A 1 211 ? 13.536 0.798 -27.742 1.00 83.38 211 PRO A O 1
ATOM 1614 N N . PRO A 1 212 ? 14.322 1.719 -29.628 1.00 85.12 212 PRO A N 1
ATOM 1615 C CA . PRO A 1 212 ? 15.741 1.586 -29.268 1.00 85.12 212 PRO A CA 1
ATOM 1616 C C . PRO A 1 212 ? 16.130 2.071 -27.862 1.00 85.12 212 PRO A C 1
ATOM 1618 O O . PRO A 1 212 ? 16.985 1.452 -27.236 1.00 85.12 212 PRO A O 1
ATOM 1621 N N . ALA A 1 213 ? 15.504 3.140 -27.358 1.00 83.19 213 ALA A N 1
ATOM 1622 C CA . ALA A 1 213 ? 15.769 3.653 -26.012 1.00 83.19 213 ALA A CA 1
ATOM 1623 C C . ALA A 1 213 ? 15.422 2.618 -24.924 1.00 83.19 213 ALA A C 1
ATOM 1625 O O . ALA A 1 213 ? 16.238 2.349 -24.046 1.00 83.19 213 ALA A O 1
ATOM 1626 N N . ASP A 1 214 ? 14.265 1.966 -25.048 1.00 83.75 214 ASP A N 1
ATOM 1627 C CA . ASP A 1 214 ? 13.818 0.924 -24.121 1.00 83.75 214 ASP A CA 1
ATOM 1628 C C . ASP A 1 214 ? 14.684 -0.337 -24.241 1.00 83.75 214 ASP A C 1
ATOM 1630 O O . ASP A 1 214 ? 14.952 -1.004 -23.247 1.00 83.75 214 ASP A O 1
ATOM 1634 N N . LYS A 1 215 ? 15.199 -0.641 -25.442 1.00 89.88 215 LYS A N 1
ATOM 1635 C CA . LYS A 1 215 ? 16.162 -1.740 -25.626 1.00 89.88 215 LYS A CA 1
ATOM 1636 C C . LYS A 1 215 ? 17.468 -1.484 -24.877 1.00 89.88 215 LYS A C 1
ATOM 1638 O O . LYS A 1 215 ? 17.984 -2.405 -24.256 1.00 89.88 215 LYS A O 1
ATOM 1643 N N . SER A 1 216 ? 17.993 -0.256 -24.933 1.00 82.12 216 SER A N 1
ATOM 1644 C CA . SER A 1 216 ? 19.200 0.130 -24.184 1.00 82.12 216 SER A CA 1
ATOM 1645 C C . SER A 1 216 ? 18.973 -0.017 -22.684 1.00 82.12 216 SER A C 1
ATOM 1647 O O . SER A 1 216 ? 19.754 -0.680 -22.013 1.00 82.12 216 SER A O 1
ATOM 1649 N N . ALA A 1 217 ? 17.855 0.508 -22.178 1.00 84.00 217 ALA A N 1
ATOM 1650 C CA . ALA A 1 217 ? 17.490 0.367 -20.772 1.00 84.00 217 ALA A CA 1
ATOM 1651 C C . ALA A 1 217 ? 17.314 -1.100 -20.343 1.00 84.00 217 ALA A C 1
ATOM 1653 O O . ALA A 1 217 ? 17.738 -1.469 -19.255 1.00 84.00 217 ALA A O 1
ATOM 1654 N N . ALA A 1 218 ? 16.735 -1.959 -21.187 1.00 82.06 218 ALA A N 1
ATOM 1655 C CA . ALA A 1 218 ? 16.618 -3.385 -20.886 1.00 82.06 218 ALA A CA 1
ATOM 1656 C C . ALA A 1 218 ? 17.982 -4.096 -20.830 1.00 82.06 218 ALA A C 1
ATOM 1658 O O . ALA A 1 218 ? 18.163 -4.993 -20.014 1.00 82.06 218 ALA A O 1
ATOM 1659 N N . LEU A 1 219 ? 18.943 -3.688 -21.666 1.00 85.12 219 LEU A N 1
ATOM 1660 C CA . LEU A 1 219 ? 20.318 -4.198 -21.622 1.00 85.12 219 LEU A CA 1
ATOM 1661 C C . LEU A 1 219 ? 21.092 -3.703 -20.394 1.00 85.12 219 LEU A C 1
ATOM 1663 O O . LEU A 1 219 ? 21.950 -4.420 -19.904 1.00 85.12 219 LEU A O 1
ATOM 1667 N N . GLU A 1 220 ? 20.808 -2.494 -19.907 1.00 85.38 220 GLU A N 1
ATOM 1668 C CA . GLU A 1 220 ? 21.398 -1.955 -18.671 1.00 85.38 220 GLU A CA 1
ATOM 1669 C C . GLU A 1 220 ? 20.807 -2.595 -17.406 1.00 85.38 220 GLU A C 1
ATOM 1671 O O . GLU A 1 220 ? 21.467 -2.643 -16.368 1.00 85.38 220 GLU A O 1
ATOM 1676 N N . ALA A 1 221 ? 19.561 -3.069 -17.485 1.00 80.31 221 ALA A N 1
ATOM 1677 C CA . ALA A 1 221 ? 18.842 -3.685 -16.375 1.00 80.31 221 ALA A CA 1
ATOM 1678 C C . ALA A 1 221 ? 19.118 -5.192 -16.195 1.00 80.31 221 ALA A C 1
ATOM 1680 O O . ALA A 1 221 ? 18.747 -5.738 -15.149 1.00 80.31 221 ALA A O 1
ATOM 1681 N N . GLY A 1 222 ? 19.684 -5.863 -17.206 1.00 76.06 222 GLY A N 1
ATOM 1682 C CA . GLY A 1 222 ? 20.033 -7.293 -17.203 1.00 76.06 222 GLY A CA 1
ATOM 1683 C C . GLY A 1 222 ? 21.499 -7.543 -16.888 1.00 76.06 222 GLY A C 1
ATOM 1684 O O . GLY A 1 222 ? 21.768 -8.547 -16.192 1.00 76.06 222 GLY A O 1
#

Nearest PDB structures (foldseek):
  5lhd-assembly1_A  TM=4.127E-01  e=3.392E-01  Homo sapiens
  5lds-assembly2_C-2  TM=4.035E-01  e=3.900E-01  Sus scrofa
  4naq-assembly1_A  TM=4.617E-01  e=8.205E-01  Sus scrofa
  7vpp-assembly1_A  TM=4.143E-01  e=7.833E-01  Sus scrofa
  7vpp-assembly1_C  TM=3.970E-01  e=2.504E+00  Sus scrofa